Protein AF-A0A1H8I362-F1 (afdb_monomer)

Sequence (195 aa):
MSNQSHFISKAKTFRLHFKLS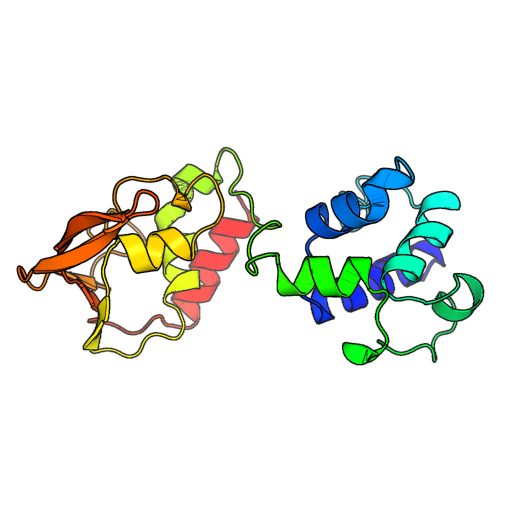ESDIDYLLVEKEIKYRGLELGSRTLTLELAEAYPLIYGIEYCDFKKEETGIPDFDDLPQVTKDYILNHPKDSGNKAGTKGTKNMSSYVIRAIKNYSVGHEFLNVDILNLLPPPLNQATSITWKNGLLKGLVKSTNRFKEYKDDREETKRGMIYTLVKPVTPELLEKALKNIEKG

pLDDT: mean 83.91, std 11.75, range [40.28, 95.88]

Foldseek 3Di:
DDLLVVLLVLLVVQCVVLLHAQVLLQVLCVVVVDGPPPSNVVNDGDDPSCLQRRCVQQPDGSVLSSDPPNDHDDLVSGDPVNNCSSVVDDSAPRQAQPPCNVVLLVLQLLVQCQPPDFFDKDFQLVSLVSGHPPSVVDPGDDQCDDLNNPQKDFPQDWDWDQDPVRDIDITTMMGGHDHSDPVSNVVSVVSSVVD

Solvent-accessible surface area (backbone atoms only — not comparable to full-atom values): 11403 Å² total; per-residue (Å²): 133,54,75,64,57,52,50,49,54,51,52,51,52,53,36,52,73,75,62,45,34,50,58,46,49,24,58,77,29,46,95,72,77,46,74,55,58,44,45,87,77,65,79,36,81,89,47,70,68,54,56,46,53,57,37,46,58,55,61,36,55,40,80,51,61,70,38,87,83,54,72,83,74,57,78,89,62,36,33,66,72,47,44,53,45,62,72,72,42,68,96,45,81,51,52,60,42,44,95,44,29,69,80,38,50,55,28,54,49,48,65,62,49,48,84,53,55,66,69,43,72,47,38,63,64,66,54,26,72,64,38,31,50,66,55,37,74,51,95,73,76,74,48,82,46,79,85,32,45,73,31,53,43,76,68,88,44,72,45,78,44,69,48,102,82,70,46,84,43,79,38,58,34,31,28,29,72,42,69,66,46,72,69,57,47,51,55,22,51,54,53,60,76,74,68

Mean predicted aligned error: 14.01 Å

Secondary structure (DSSP, 8-state):
--HHHHHHHHHHHHHHHTT--HHHHHHHTGGGT---TTTTTTSS---HHHHHHHHHTTT--HHHHTSTT-PPPPGGGS-HHHHHHHHHS-TTTT----TTGGGGHHHHHHHHTTTPPTT-EEEHHHHHTTSPTTGGG-S---TTSGGGTTTEEEEEEEEEEE-TT--EEEEEEEEE-S---HHHHHHHHHHHHT-

Radius of gyration: 20.14 Å; Cα contacts (8 Å, |Δi|>4): 258; chains: 1; bounding box: 39×40×56 Å

Structure (mmCIF, N/CA/C/O backbone):
data_AF-A0A1H8I362-F1
#
_entry.id   AF-A0A1H8I362-F1
#
loop_
_atom_site.group_PDB
_atom_site.id
_atom_site.type_symbol
_atom_site.label_atom_id
_atom_site.label_alt_id
_atom_site.label_comp_id
_atom_site.label_asym_id
_atom_site.label_entity_id
_atom_site.label_seq_id
_atom_site.pdbx_PDB_ins_code
_atom_site.Cartn_x
_atom_site.Cartn_y
_atom_site.Cartn_z
_atom_site.occupancy
_atom_site.B_iso_or_equiv
_atom_site.auth_seq_id
_atom_site.auth_comp_id
_atom_site.auth_asym_id
_atom_site.auth_atom_id
_atom_site.pdbx_PDB_model_num
ATOM 1 N N . MET A 1 1 ? 13.672 19.207 -20.501 1.00 58.44 1 MET A N 1
ATOM 2 C CA . MET A 1 1 ? 13.819 18.001 -19.649 1.00 58.44 1 MET A CA 1
ATOM 3 C C . MET A 1 1 ? 14.633 16.973 -20.420 1.00 58.44 1 MET A C 1
ATOM 5 O O . MET A 1 1 ? 14.557 16.996 -21.640 1.00 58.44 1 MET A O 1
ATOM 9 N N . SER A 1 2 ? 15.422 16.117 -19.765 1.00 79.62 2 SER A N 1
ATOM 10 C CA . SER A 1 2 ? 16.129 15.041 -20.477 1.00 79.62 2 SER A CA 1
ATOM 11 C C . SER A 1 2 ? 15.166 13.898 -20.825 1.00 79.62 2 SER A C 1
ATOM 13 O O . SER A 1 2 ? 14.180 13.681 -20.114 1.00 79.62 2 SER A O 1
ATOM 15 N N . ASN A 1 3 ? 15.467 13.137 -21.883 1.00 80.06 3 ASN A N 1
ATOM 16 C CA . ASN A 1 3 ? 14.691 11.947 -22.273 1.00 80.06 3 ASN A CA 1
ATOM 17 C C . ASN A 1 3 ? 14.562 10.940 -21.118 1.00 80.06 3 ASN A C 1
ATOM 19 O O . ASN A 1 3 ? 13.525 10.303 -20.948 1.00 80.06 3 ASN A O 1
ATOM 23 N N . GLN A 1 4 ? 15.599 10.846 -20.283 1.00 85.06 4 GLN A N 1
ATOM 24 C CA . GLN A 1 4 ? 15.592 10.023 -19.079 1.00 85.06 4 GLN A CA 1
ATOM 25 C C . GLN A 1 4 ? 14.585 10.536 -18.042 1.00 85.06 4 GLN A C 1
ATOM 27 O O . GLN A 1 4 ? 13.784 9.756 -17.539 1.00 85.06 4 GLN A O 1
ATOM 32 N N . SER A 1 5 ? 14.576 11.838 -17.739 1.00 85.50 5 SER A N 1
ATOM 33 C CA . SER A 1 5 ? 13.616 12.409 -16.784 1.00 85.50 5 SER A CA 1
ATOM 34 C C . SER A 1 5 ? 12.168 12.232 -17.247 1.00 85.50 5 SER A C 1
ATOM 36 O O . SER A 1 5 ? 11.301 11.940 -16.425 1.00 85.50 5 SER A O 1
ATOM 38 N N . HIS A 1 6 ? 11.913 12.357 -18.554 1.00 88.06 6 HIS A N 1
ATOM 39 C CA . HIS A 1 6 ? 10.586 12.130 -19.126 1.00 88.06 6 HIS A CA 1
ATOM 40 C C . HIS A 1 6 ? 10.138 10.670 -18.953 1.00 88.06 6 HIS A C 1
ATOM 42 O O . HIS A 1 6 ? 9.053 10.418 -18.430 1.00 88.06 6 HIS A O 1
ATOM 48 N N . PHE A 1 7 ? 11.006 9.708 -19.294 1.00 92.00 7 PHE A N 1
ATOM 49 C CA . PHE A 1 7 ? 10.728 8.284 -19.099 1.00 92.00 7 PHE A CA 1
ATOM 50 C C . PHE A 1 7 ? 10.415 7.953 -17.636 1.00 92.00 7 PHE A C 1
ATOM 52 O O . PHE A 1 7 ? 9.412 7.305 -17.354 1.00 92.00 7 PHE A O 1
ATOM 59 N N . ILE A 1 8 ? 11.246 8.422 -16.699 1.00 91.94 8 ILE A N 1
ATOM 60 C CA . ILE A 1 8 ? 11.087 8.133 -15.265 1.00 91.94 8 ILE A CA 1
ATOM 61 C C . ILE A 1 8 ? 9.757 8.687 -14.753 1.00 91.94 8 ILE A C 1
ATOM 63 O O . ILE A 1 8 ? 9.025 7.984 -14.058 1.00 91.94 8 ILE A O 1
ATOM 67 N N . SER A 1 9 ? 9.418 9.922 -15.132 1.00 90.12 9 SER A N 1
ATOM 68 C CA . SER A 1 9 ? 8.146 10.540 -14.755 1.00 90.12 9 SER A CA 1
ATOM 69 C C . SER A 1 9 ? 6.951 9.751 -15.291 1.00 90.12 9 SER A C 1
ATOM 71 O O . SER A 1 9 ? 5.999 9.501 -14.555 1.00 90.12 9 SER A O 1
ATOM 73 N N . LYS A 1 10 ? 7.001 9.324 -16.558 1.00 92.69 10 LYS A N 1
ATOM 74 C CA . LYS A 1 10 ? 5.929 8.542 -17.179 1.00 92.69 10 LYS A CA 1
ATOM 75 C C . LYS A 1 10 ? 5.794 7.154 -16.551 1.00 92.69 10 LYS A C 1
ATOM 77 O O . LYS A 1 10 ? 4.698 6.770 -16.158 1.00 92.69 10 LYS A O 1
ATOM 82 N N . ALA A 1 11 ? 6.903 6.441 -16.366 1.00 93.31 11 ALA A N 1
ATOM 83 C CA . ALA A 1 11 ? 6.933 5.147 -15.686 1.00 93.31 11 ALA A CA 1
ATOM 84 C C . ALA A 1 11 ? 6.338 5.239 -14.272 1.00 93.31 11 ALA A C 1
ATOM 86 O O . ALA A 1 11 ? 5.482 4.445 -13.886 1.00 93.31 11 ALA A O 1
ATOM 87 N N . LYS A 1 12 ? 6.704 6.274 -13.513 1.00 91.94 12 LYS A N 1
ATOM 88 C CA . LYS A 1 12 ? 6.120 6.516 -12.194 1.00 91.94 12 LYS A CA 1
ATOM 89 C C . LYS A 1 12 ? 4.596 6.651 -12.252 1.00 91.94 12 LYS A C 1
ATOM 91 O O . LYS A 1 12 ? 3.897 6.022 -11.459 1.00 91.94 12 LYS A O 1
ATOM 96 N N . THR A 1 13 ? 4.080 7.434 -13.198 1.00 88.12 13 THR A N 1
ATOM 97 C CA . THR A 1 13 ? 2.635 7.614 -13.395 1.00 88.12 13 THR A CA 1
ATOM 98 C C . THR A 1 13 ? 1.931 6.289 -13.691 1.00 88.12 13 THR A C 1
ATOM 100 O O . THR A 1 13 ? 0.925 5.986 -13.051 1.00 88.12 13 THR A O 1
ATOM 103 N N . PHE A 1 14 ? 2.481 5.474 -14.595 1.00 94.00 14 PHE A N 1
ATOM 104 C CA . PHE A 1 14 ? 1.906 4.177 -14.965 1.00 94.00 14 PHE A CA 1
ATOM 105 C C . PHE A 1 14 ? 1.842 3.225 -13.770 1.00 94.00 14 PHE A C 1
ATOM 107 O O . PHE A 1 14 ? 0.766 2.732 -13.432 1.00 94.00 14 PHE A O 1
ATOM 114 N N . ARG A 1 15 ? 2.960 3.018 -13.058 1.00 92.06 15 ARG A N 1
ATOM 115 C CA . ARG A 1 15 ? 2.951 2.081 -11.922 1.00 92.06 15 ARG A CA 1
ATOM 116 C C . ARG A 1 15 ? 2.010 2.534 -10.809 1.00 92.06 15 ARG A C 1
ATOM 118 O O . ARG A 1 15 ? 1.335 1.709 -10.203 1.00 92.06 15 ARG A O 1
ATOM 125 N N . LEU A 1 16 ? 1.929 3.842 -10.547 1.00 84.56 16 LEU A N 1
ATOM 126 C CA . LEU A 1 16 ? 1.069 4.376 -9.493 1.00 84.56 16 LEU A CA 1
ATOM 127 C C . LEU A 1 16 ? -0.413 4.263 -9.850 1.00 84.56 16 LEU A C 1
ATOM 129 O O . LEU A 1 16 ? -1.216 4.022 -8.947 1.00 84.56 16 LEU A O 1
ATOM 133 N N . HIS A 1 17 ? -0.772 4.371 -11.133 1.00 86.56 17 HIS A N 1
ATOM 134 C CA . HIS A 1 17 ? -2.138 4.135 -11.601 1.00 86.56 17 HIS A CA 1
ATOM 135 C C . HIS A 1 17 ? -2.620 2.725 -11.228 1.00 86.56 17 HIS A C 1
ATOM 137 O O . HIS A 1 17 ? -3.676 2.570 -10.614 1.00 86.56 17 HIS A O 1
ATOM 143 N N . PHE A 1 18 ? -1.784 1.713 -11.471 1.00 84.12 18 PHE A N 1
ATOM 144 C CA . PHE A 1 18 ? -2.056 0.320 -11.097 1.00 84.12 18 PHE A CA 1
ATOM 145 C C . PHE A 1 18 ? -1.682 -0.027 -9.650 1.0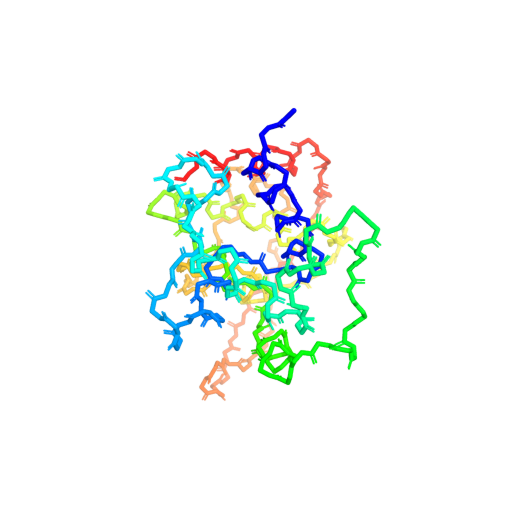0 84.12 18 PHE A C 1
ATOM 147 O O . PHE A 1 18 ? -1.763 -1.184 -9.248 1.00 84.12 18 PHE A O 1
ATOM 154 N N . LYS A 1 19 ? -1.313 0.973 -8.835 1.00 82.56 19 LYS A N 1
ATOM 155 C CA . LYS A 1 19 ? -0.940 0.823 -7.416 1.00 82.56 19 LYS A CA 1
ATOM 156 C C . LYS A 1 19 ? 0.257 -0.107 -7.180 1.00 82.56 19 LYS A C 1
ATOM 158 O O . LYS A 1 19 ? 0.395 -0.664 -6.095 1.00 82.56 19 LYS A O 1
ATOM 163 N N . LEU A 1 20 ? 1.146 -0.207 -8.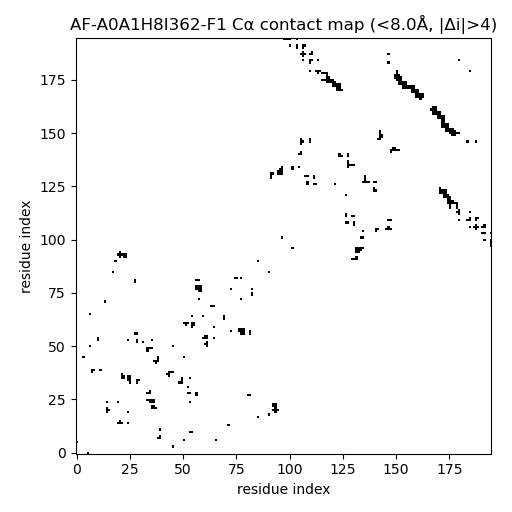161 1.00 83.75 20 LEU A N 1
ATOM 164 C CA . LEU A 1 20 ? 2.388 -0.965 -8.100 1.00 83.75 20 LEU A CA 1
ATOM 165 C C . LEU A 1 20 ? 3.515 -0.107 -7.507 1.00 83.75 20 LEU A C 1
ATOM 167 O O . LEU A 1 20 ? 3.736 1.057 -7.871 1.00 83.75 20 LEU A O 1
ATOM 171 N N . SER A 1 21 ? 4.262 -0.688 -6.581 1.00 83.56 21 SER A N 1
ATOM 172 C CA . SER A 1 21 ? 5.511 -0.140 -6.061 1.00 83.56 21 SER A CA 1
ATOM 173 C C . SER A 1 21 ? 6.697 -0.466 -6.957 1.00 83.56 21 SER A C 1
ATOM 175 O O . SER A 1 21 ? 6.621 -1.326 -7.826 1.00 83.56 21 SER A O 1
ATOM 177 N N . GLU A 1 22 ? 7.848 0.146 -6.682 1.00 81.81 22 GLU A N 1
ATOM 178 C CA . GLU A 1 22 ? 9.093 -0.236 -7.353 1.00 81.81 22 GLU A CA 1
ATOM 179 C C . GLU A 1 22 ? 9.458 -1.719 -7.148 1.00 81.81 22 GLU A C 1
ATOM 181 O O . GLU A 1 22 ? 10.030 -2.332 -8.041 1.00 81.81 22 GLU A O 1
ATOM 186 N N . SER A 1 23 ? 9.111 -2.309 -5.995 1.00 81.25 23 SER A N 1
ATOM 187 C CA . SER A 1 23 ? 9.363 -3.735 -5.728 1.00 81.25 23 SER A CA 1
ATOM 188 C C . SER A 1 23 ? 8.490 -4.647 -6.580 1.00 81.25 23 SER A C 1
ATOM 190 O O . SER A 1 23 ? 8.927 -5.724 -6.969 1.00 81.25 23 SER A O 1
ATOM 192 N N . ASP A 1 24 ? 7.266 -4.209 -6.850 1.00 85.81 24 ASP A N 1
ATOM 193 C CA . ASP A 1 24 ? 6.306 -4.959 -7.652 1.00 85.81 24 ASP A CA 1
ATOM 194 C C . ASP A 1 24 ? 6.728 -4.931 -9.122 1.00 85.81 24 ASP A C 1
ATOM 196 O O . ASP A 1 24 ? 6.689 -5.947 -9.809 1.00 85.81 24 ASP A O 1
ATOM 200 N N . ILE A 1 25 ? 7.253 -3.788 -9.574 1.00 92.25 25 ILE A N 1
ATOM 201 C CA . ILE A 1 25 ? 7.900 -3.676 -10.882 1.00 92.25 25 ILE A CA 1
ATOM 202 C C . ILE A 1 25 ? 9.145 -4.571 -10.962 1.00 92.25 25 ILE A C 1
ATOM 204 O O . ILE A 1 25 ? 9.303 -5.276 -11.951 1.00 92.25 25 ILE A O 1
ATOM 208 N N . ASP A 1 26 ? 10.009 -4.600 -9.936 1.00 86.69 26 ASP A N 1
ATOM 209 C CA . ASP A 1 26 ? 11.160 -5.523 -9.913 1.00 86.69 26 ASP A CA 1
ATOM 210 C C . ASP A 1 26 ? 10.713 -6.990 -10.054 1.00 86.69 26 ASP A C 1
ATOM 212 O O . ASP A 1 26 ? 11.376 -7.772 -10.730 1.00 86.69 26 ASP A O 1
ATOM 216 N N . TYR A 1 27 ? 9.599 -7.371 -9.418 1.00 85.69 27 TYR A N 1
ATOM 217 C CA . TYR A 1 27 ? 9.051 -8.722 -9.524 1.00 85.69 27 TYR A CA 1
ATOM 218 C C . TYR A 1 27 ? 8.562 -9.024 -10.943 1.00 85.69 27 TYR A C 1
ATOM 220 O O . TYR A 1 27 ? 8.906 -10.059 -11.502 1.00 85.69 27 TYR A O 1
ATOM 228 N N . LEU A 1 28 ? 7.814 -8.103 -11.553 1.00 86.12 28 LEU A N 1
ATOM 229 C CA . LEU A 1 28 ? 7.320 -8.247 -12.928 1.00 86.12 28 LEU A CA 1
ATOM 230 C C . LEU A 1 28 ? 8.452 -8.264 -13.971 1.00 86.12 28 LEU A C 1
ATOM 232 O O . LEU A 1 28 ? 8.256 -8.728 -15.089 1.00 86.12 28 LEU A O 1
ATOM 236 N N . LEU A 1 29 ? 9.646 -7.795 -13.601 1.00 89.19 29 LEU A N 1
ATOM 237 C CA . LEU A 1 29 ? 10.854 -7.818 -14.427 1.00 89.19 29 LEU A CA 1
ATOM 238 C C . LEU A 1 29 ? 11.811 -8.972 -14.093 1.00 89.19 29 LEU A C 1
ATOM 240 O O . LEU A 1 29 ? 12.878 -9.058 -14.704 1.00 89.19 29 LEU A O 1
ATOM 244 N N . VAL A 1 30 ? 11.463 -9.857 -13.150 1.00 81.38 30 VAL A N 1
ATOM 245 C CA . VAL A 1 30 ? 12.395 -10.856 -12.599 1.00 81.38 30 VAL A CA 1
ATOM 246 C C . VAL A 1 30 ? 12.964 -11.793 -13.664 1.00 81.38 30 VAL A C 1
ATOM 248 O O . VAL A 1 30 ? 14.161 -12.064 -13.651 1.00 81.38 30 VAL A O 1
ATOM 251 N N . GLU A 1 31 ? 12.147 -12.216 -14.632 1.00 74.94 31 GLU A N 1
ATOM 252 C CA . GLU A 1 31 ? 12.570 -13.100 -15.729 1.00 74.94 31 GLU A CA 1
ATOM 253 C C . GLU A 1 31 ? 13.587 -12.447 -16.670 1.00 74.94 31 GLU A C 1
ATOM 255 O O . GLU A 1 31 ? 14.283 -13.139 -17.408 1.00 74.94 31 GLU A O 1
ATOM 260 N N . LYS A 1 32 ? 13.681 -11.113 -16.657 1.00 81.00 32 LYS A N 1
ATOM 261 C CA . LYS A 1 32 ? 14.661 -10.365 -17.446 1.00 81.00 32 LYS A CA 1
ATOM 262 C C . LYS A 1 32 ? 15.901 -9.977 -16.647 1.00 81.00 32 LYS A C 1
ATOM 264 O O . LYS A 1 32 ? 16.757 -9.295 -17.189 1.00 81.00 32 LYS A O 1
ATOM 269 N N . GLU A 1 33 ? 15.991 -10.374 -15.376 1.00 83.00 33 GLU A N 1
ATOM 270 C CA . GLU A 1 33 ? 17.114 -10.074 -14.472 1.00 83.00 33 GLU A CA 1
ATOM 271 C C . GLU A 1 33 ? 17.408 -8.565 -14.301 1.00 83.00 33 GLU A C 1
ATOM 273 O O . GLU A 1 33 ? 18.499 -8.150 -13.905 1.00 83.00 33 GLU A O 1
ATOM 278 N N . ILE A 1 34 ? 16.403 -7.715 -14.539 1.00 88.25 34 ILE A N 1
ATOM 279 C CA . ILE A 1 34 ? 16.497 -6.252 -14.466 1.00 88.25 34 ILE A CA 1
ATOM 280 C C . ILE A 1 34 ? 15.807 -5.748 -13.187 1.00 88.25 34 ILE A C 1
ATOM 282 O O . ILE A 1 34 ? 14.836 -6.330 -12.713 1.00 88.25 34 ILE A O 1
ATOM 286 N N . LYS A 1 35 ? 16.286 -4.628 -12.619 1.00 87.25 35 LYS A N 1
ATOM 287 C CA . LYS A 1 35 ? 15.620 -3.946 -11.490 1.00 87.25 35 LYS A CA 1
ATOM 288 C C . LYS A 1 35 ? 15.270 -2.501 -11.824 1.00 87.25 35 LYS A C 1
ATOM 290 O O . LYS A 1 35 ? 16.124 -1.751 -12.307 1.00 87.25 35 LYS A O 1
ATOM 295 N N . TYR A 1 36 ? 14.047 -2.119 -11.489 1.00 90.44 36 TYR A N 1
ATOM 296 C CA . TYR A 1 36 ? 13.511 -0.767 -11.587 1.00 90.44 36 TYR A CA 1
ATOM 297 C C . TYR A 1 36 ? 13.795 0.059 -10.328 1.00 90.44 36 TYR A C 1
ATOM 299 O O . TYR A 1 36 ? 14.031 1.262 -10.414 1.00 90.44 36 TYR A O 1
ATOM 307 N N . ARG A 1 37 ? 13.808 -0.570 -9.149 1.00 85.12 37 ARG A N 1
ATOM 308 C CA . ARG A 1 37 ? 13.974 0.128 -7.867 1.00 85.12 37 ARG A CA 1
ATOM 309 C C . ARG A 1 37 ? 15.197 1.038 -7.815 1.00 85.12 37 ARG A C 1
ATOM 311 O O . ARG A 1 37 ? 16.303 0.650 -8.198 1.00 85.12 37 ARG A O 1
ATOM 318 N N . GLY A 1 38 ? 14.988 2.239 -7.274 1.00 80.31 38 GLY A N 1
ATOM 319 C CA . GLY A 1 38 ? 16.005 3.289 -7.183 1.00 80.31 38 GLY A CA 1
ATOM 320 C C . GLY A 1 38 ? 16.092 4.189 -8.417 1.00 80.31 38 GLY A C 1
ATOM 321 O O . GLY A 1 38 ? 16.780 5.210 -8.371 1.00 80.31 38 GLY A O 1
ATOM 322 N N . LEU A 1 39 ? 15.371 3.871 -9.498 1.00 88.38 39 LEU A N 1
ATOM 323 C CA . LEU A 1 39 ? 15.325 4.717 -10.688 1.00 88.38 39 LEU A CA 1
ATOM 324 C C . LEU A 1 39 ? 14.644 6.064 -10.396 1.00 88.38 39 LEU A C 1
ATOM 326 O O . LEU A 1 39 ? 15.133 7.106 -10.827 1.00 88.38 39 LEU A O 1
ATOM 330 N N . GLU A 1 40 ? 13.561 6.078 -9.614 1.00 86.44 40 GLU A N 1
ATOM 331 C CA . GLU A 1 40 ? 12.847 7.323 -9.292 1.00 86.44 40 GLU A CA 1
ATOM 332 C C . GLU A 1 40 ? 13.591 8.232 -8.318 1.00 86.44 40 GLU A C 1
ATOM 334 O O . GLU A 1 40 ? 13.411 9.448 -8.345 1.00 86.44 40 GLU A O 1
ATOM 339 N N . LEU A 1 41 ? 14.414 7.644 -7.450 1.00 81.69 41 LEU A N 1
ATOM 340 C CA . LEU A 1 41 ? 15.245 8.368 -6.489 1.00 81.69 41 LEU A CA 1
ATOM 341 C C . LEU A 1 41 ? 16.558 8.863 -7.112 1.00 81.69 41 LEU A C 1
ATOM 343 O O . LEU A 1 41 ? 17.346 9.516 -6.432 1.00 81.69 41 LEU A O 1
ATOM 347 N N . GLY A 1 42 ? 16.821 8.525 -8.379 1.00 79.75 42 GLY A N 1
ATOM 348 C CA . GLY A 1 42 ? 18.079 8.833 -9.056 1.00 79.75 42 GLY A CA 1
ATOM 349 C C . GLY A 1 42 ? 19.284 8.063 -8.507 1.00 79.75 42 GLY A C 1
ATOM 350 O O . GLY A 1 42 ? 20.415 8.376 -8.864 1.00 79.75 42 GLY A O 1
ATOM 351 N N . SER A 1 43 ? 19.068 7.053 -7.657 1.00 79.81 43 SER A N 1
ATOM 352 C CA . SER A 1 43 ? 20.133 6.179 -7.147 1.00 79.81 43 SER A CA 1
ATOM 353 C C . SER A 1 43 ? 20.540 5.095 -8.149 1.00 79.81 43 SER A C 1
ATOM 355 O O . SER A 1 43 ? 21.517 4.379 -7.930 1.00 79.81 43 SER A O 1
ATOM 357 N N . ARG A 1 44 ? 19.808 4.987 -9.264 1.00 83.56 44 ARG A N 1
ATOM 358 C CA . ARG A 1 44 ? 20.091 4.110 -10.399 1.00 83.56 44 ARG A CA 1
ATOM 359 C C . ARG A 1 44 ? 19.904 4.866 -11.715 1.00 83.56 44 ARG A C 1
ATOM 361 O O . ARG A 1 44 ? 18.995 5.681 -11.853 1.00 83.56 44 ARG A O 1
ATOM 368 N N . THR A 1 45 ? 20.746 4.552 -12.693 1.00 87.94 45 THR A N 1
ATOM 369 C CA . THR A 1 45 ? 20.655 5.089 -14.056 1.00 87.94 45 THR A CA 1
ATOM 370 C C . THR A 1 45 ? 19.680 4.267 -14.897 1.00 87.94 45 THR A C 1
ATOM 372 O O . THR A 1 45 ? 19.626 3.044 -14.769 1.00 87.94 45 THR A O 1
ATOM 375 N N . LEU A 1 46 ? 18.928 4.930 -15.779 1.00 90.62 46 LEU A N 1
ATOM 376 C CA . LEU A 1 46 ? 18.094 4.256 -16.773 1.00 90.62 46 LEU A CA 1
ATOM 377 C C . LEU A 1 46 ? 18.989 3.559 -17.807 1.00 90.62 46 LEU A C 1
ATOM 379 O O . LEU A 1 46 ? 19.689 4.239 -18.556 1.00 90.62 46 LEU A O 1
ATOM 383 N N . THR A 1 47 ? 18.959 2.228 -17.859 1.00 92.06 47 THR A N 1
ATOM 384 C CA . THR A 1 47 ? 19.582 1.460 -18.948 1.00 92.06 47 THR A CA 1
ATOM 385 C C . THR A 1 47 ? 18.609 1.308 -20.114 1.00 92.06 47 THR A C 1
ATOM 387 O O . THR A 1 47 ? 17.394 1.421 -19.933 1.00 92.06 47 THR A O 1
ATOM 390 N N . LEU A 1 48 ? 19.137 1.051 -21.314 1.00 90.50 48 LEU A N 1
ATOM 391 C CA . LEU A 1 48 ? 18.306 0.780 -22.489 1.00 90.50 48 LEU A CA 1
ATOM 392 C C . LEU A 1 48 ? 17.435 -0.465 -22.270 1.00 90.50 48 LEU A C 1
ATOM 394 O O . LEU A 1 48 ? 16.235 -0.407 -22.500 1.00 90.50 48 LEU A O 1
ATOM 398 N N . GLU A 1 49 ? 18.010 -1.529 -21.710 1.00 92.44 49 GLU A N 1
ATOM 399 C CA . GLU A 1 49 ? 17.297 -2.776 -21.406 1.00 92.44 49 GLU A CA 1
ATOM 400 C C . GLU A 1 49 ? 16.110 -2.541 -20.463 1.00 92.44 49 GLU A C 1
ATOM 402 O O . GLU A 1 49 ? 15.024 -3.065 -20.685 1.00 92.44 49 GLU A O 1
ATOM 407 N N . LEU A 1 50 ? 16.279 -1.710 -19.424 1.00 93.25 50 LEU A N 1
ATOM 408 C CA . LEU A 1 50 ? 15.179 -1.348 -18.529 1.00 93.25 50 LEU A CA 1
ATOM 409 C C . LEU A 1 50 ? 14.133 -0.487 -19.243 1.00 93.25 50 LEU A C 1
ATOM 411 O O . LEU A 1 50 ? 12.937 -0.647 -19.001 1.00 93.25 50 LEU A O 1
ATOM 415 N N . ALA A 1 51 ? 14.578 0.427 -20.105 1.00 93.19 51 ALA A N 1
ATOM 416 C CA . ALA A 1 51 ? 13.687 1.278 -20.879 1.00 93.19 51 ALA A CA 1
ATOM 417 C C . ALA A 1 51 ? 12.818 0.466 -21.853 1.00 93.19 51 ALA A C 1
ATOM 419 O O . ALA A 1 51 ? 11.662 0.824 -22.066 1.00 93.19 51 ALA A O 1
ATOM 420 N N . GLU A 1 52 ? 13.355 -0.632 -22.385 1.00 93.69 52 GLU A N 1
ATOM 421 C CA . GLU A 1 52 ? 12.660 -1.566 -23.271 1.00 93.69 52 GLU A CA 1
ATOM 422 C C . GLU A 1 52 ? 11.787 -2.568 -22.510 1.00 93.69 52 GLU A C 1
ATOM 424 O O . GLU A 1 52 ? 10.665 -2.843 -22.921 1.00 93.69 52 GLU A O 1
ATOM 429 N N . ALA A 1 53 ? 12.259 -3.079 -21.373 1.00 93.94 53 ALA A N 1
ATOM 430 C CA . ALA A 1 53 ? 11.550 -4.099 -20.609 1.00 93.94 53 ALA A CA 1
ATOM 431 C C . ALA A 1 53 ? 10.363 -3.550 -19.806 1.00 93.94 53 ALA A C 1
ATOM 433 O O . ALA A 1 53 ? 9.347 -4.225 -19.664 1.00 93.94 53 ALA A O 1
ATOM 434 N N . TYR A 1 54 ? 10.479 -2.338 -19.257 1.00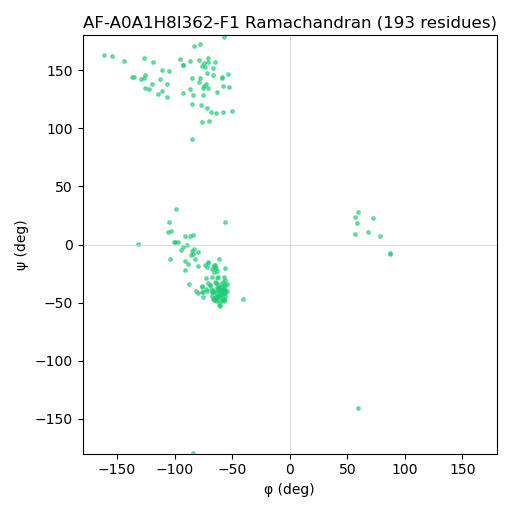 95.75 54 TYR A N 1
ATOM 435 C CA . TYR A 1 54 ? 9.460 -1.779 -18.367 1.00 95.75 54 TYR A CA 1
ATOM 436 C C . TYR A 1 54 ? 8.082 -1.590 -19.036 1.00 95.75 54 TYR A C 1
ATOM 438 O O . TYR A 1 54 ? 7.086 -2.004 -18.442 1.00 95.75 54 TYR A O 1
ATOM 446 N N . PRO A 1 55 ? 7.968 -1.003 -20.244 1.00 95.88 55 PRO A N 1
ATOM 447 C CA . PRO A 1 55 ? 6.669 -0.780 -20.883 1.00 95.88 55 PRO A CA 1
ATOM 448 C C . PRO A 1 55 ? 5.901 -2.068 -21.200 1.00 95.88 55 PRO A C 1
ATOM 450 O O . PRO A 1 55 ? 4.669 -2.075 -21.158 1.00 95.88 55 PRO A O 1
ATOM 453 N N . LEU A 1 56 ? 6.622 -3.172 -21.421 1.00 95.62 56 LEU A N 1
ATOM 454 C CA . LEU A 1 56 ? 6.040 -4.483 -21.704 1.00 95.62 56 LEU A CA 1
ATOM 455 C C . LEU A 1 56 ? 5.200 -5.020 -20.542 1.00 95.62 56 LEU A C 1
ATOM 457 O O . LEU A 1 56 ? 4.285 -5.800 -20.781 1.00 95.62 56 LEU A O 1
ATOM 461 N N . ILE A 1 57 ? 5.429 -4.551 -19.309 1.00 95.50 57 ILE A N 1
ATOM 462 C CA . ILE A 1 57 ? 4.565 -4.840 -18.152 1.00 95.50 57 ILE A CA 1
ATOM 463 C C . ILE A 1 57 ? 3.114 -4.423 -18.431 1.00 95.50 57 ILE A C 1
ATOM 465 O O . ILE A 1 57 ? 2.185 -5.049 -17.929 1.00 95.50 57 ILE A O 1
ATOM 469 N N . TYR A 1 58 ? 2.911 -3.392 -19.248 1.00 95.19 58 TYR A N 1
ATOM 470 C CA . TYR A 1 58 ? 1.597 -2.873 -19.619 1.00 95.19 58 TYR A CA 1
ATOM 471 C C . TYR A 1 58 ? 1.196 -3.246 -21.048 1.00 95.19 58 TYR A C 1
ATOM 473 O O . TYR A 1 58 ? 0.224 -2.704 -21.557 1.00 95.19 58 TYR A O 1
ATOM 481 N N . GLY A 1 59 ? 1.940 -4.148 -21.699 1.00 93.31 59 GLY A N 1
ATOM 482 C CA . GLY A 1 59 ? 1.676 -4.563 -23.078 1.00 93.31 59 GLY A CA 1
ATOM 483 C C . GLY A 1 59 ? 2.018 -3.494 -24.116 1.00 93.31 59 GLY A C 1
ATOM 484 O O . GLY A 1 59 ? 1.466 -3.507 -25.210 1.00 93.31 59 GLY A O 1
ATOM 485 N N . ILE A 1 60 ? 2.903 -2.553 -23.775 1.00 95.38 60 ILE A N 1
ATOM 486 C CA . ILE A 1 60 ? 3.266 -1.425 -24.635 1.00 95.38 60 ILE A CA 1
ATOM 487 C C . ILE A 1 60 ? 4.701 -1.601 -25.114 1.00 95.38 60 ILE A C 1
ATOM 489 O O . ILE A 1 60 ? 5.604 -1.823 -24.312 1.00 95.38 60 ILE A O 1
ATOM 493 N N . GLU A 1 61 ? 4.926 -1.429 -26.412 1.00 93.31 61 GLU A N 1
ATOM 494 C CA . GLU A 1 61 ? 6.268 -1.400 -26.990 1.00 93.31 61 GLU A CA 1
ATOM 495 C C . GLU A 1 61 ? 7.015 -0.114 -26.621 1.00 93.31 61 GLU A C 1
ATOM 497 O O . GLU A 1 61 ? 6.442 0.972 -26.510 1.00 93.31 61 GLU A O 1
ATOM 502 N N . TYR A 1 62 ? 8.337 -0.194 -26.479 1.00 90.94 62 TYR A N 1
ATOM 503 C CA . TYR A 1 62 ? 9.157 0.952 -26.067 1.00 90.94 62 TYR A CA 1
ATOM 504 C C . TYR A 1 62 ? 9.005 2.181 -26.975 1.00 90.94 62 TYR A C 1
ATOM 506 O O . TYR A 1 62 ? 8.961 3.323 -26.501 1.00 90.94 62 TYR A O 1
ATOM 514 N N . CYS A 1 63 ? 8.914 1.949 -28.286 1.00 89.69 63 CYS A N 1
ATOM 515 C CA . CYS A 1 63 ? 8.723 2.997 -29.284 1.00 89.69 63 CYS A CA 1
ATOM 516 C C . CYS A 1 63 ? 7.412 3.758 -29.076 1.00 89.69 63 CYS A C 1
ATOM 518 O O . CYS A 1 63 ? 7.386 4.975 -29.257 1.00 89.69 63 CYS A O 1
ATOM 520 N N . ASP A 1 64 ? 6.356 3.067 -28.652 1.00 91.50 64 ASP A N 1
ATOM 521 C CA . ASP A 1 64 ? 5.069 3.682 -28.352 1.00 91.50 64 ASP A CA 1
ATOM 522 C C . ASP A 1 64 ? 5.088 4.336 -26.977 1.00 91.50 64 ASP A C 1
ATOM 524 O O . ASP A 1 64 ? 4.657 5.477 -26.834 1.00 91.50 64 ASP A O 1
ATOM 528 N N . PHE A 1 65 ? 5.687 3.700 -25.972 1.00 92.69 65 PHE A N 1
ATOM 529 C CA . PHE A 1 65 ? 5.788 4.266 -24.628 1.00 92.69 65 PHE A CA 1
ATOM 530 C C . PHE A 1 65 ? 6.461 5.647 -24.605 1.00 92.69 65 PHE A C 1
ATOM 532 O O . PHE A 1 65 ? 6.064 6.517 -23.826 1.00 92.69 65 PHE A O 1
ATOM 539 N N . LYS A 1 66 ? 7.440 5.875 -25.488 1.00 89.62 66 LYS A N 1
ATOM 540 C CA . LYS A 1 66 ? 8.136 7.160 -25.658 1.00 89.62 66 LYS A CA 1
ATOM 541 C C . LYS A 1 66 ? 7.268 8.300 -26.190 1.00 89.62 66 LYS A C 1
ATOM 543 O O . LYS A 1 66 ? 7.636 9.453 -25.979 1.00 89.62 66 LYS A O 1
ATOM 548 N N . LYS A 1 67 ? 6.175 8.011 -26.898 1.00 89.00 67 LYS A N 1
ATOM 549 C CA . LYS A 1 67 ? 5.300 9.046 -27.463 1.00 89.00 67 LYS A CA 1
ATOM 550 C C . LYS A 1 67 ? 4.509 9.712 -26.342 1.00 89.00 67 LYS A C 1
ATOM 552 O O . LYS A 1 67 ? 4.022 9.032 -25.437 1.00 89.00 67 LYS A O 1
ATOM 557 N N . GLU A 1 68 ? 4.361 11.032 -26.388 1.00 83.81 68 GLU A N 1
ATOM 558 C CA . GLU A 1 68 ? 3.626 11.768 -25.348 1.00 83.81 68 GLU A CA 1
ATOM 559 C C . GLU A 1 68 ? 2.145 11.366 -25.294 1.00 83.81 68 GLU A C 1
ATOM 561 O O . GLU A 1 68 ? 1.578 11.264 -24.211 1.00 83.81 68 GLU A O 1
ATOM 566 N N . GLU A 1 69 ? 1.557 11.047 -26.447 1.00 88.38 69 GLU A N 1
ATOM 567 C CA . GLU A 1 69 ? 0.157 10.633 -26.607 1.00 88.38 69 GLU A CA 1
ATOM 568 C C . GLU A 1 69 ? -0.173 9.234 -26.068 1.00 88.38 69 GLU A C 1
ATOM 570 O O . GLU A 1 69 ? -1.346 8.916 -25.880 1.00 88.38 69 GLU A O 1
ATOM 575 N N . THR A 1 70 ? 0.830 8.395 -25.792 1.00 89.62 70 THR A N 1
ATOM 576 C CA . THR A 1 70 ? 0.586 7.036 -25.294 1.00 89.62 70 THR A CA 1
ATOM 577 C C . THR A 1 70 ? 0.055 7.089 -23.869 1.00 89.62 70 THR A C 1
ATOM 579 O O . THR A 1 70 ? 0.806 7.376 -22.927 1.00 89.62 70 THR A O 1
ATOM 582 N N . GLY A 1 71 ? -1.243 6.811 -23.748 1.00 89.94 71 GLY A N 1
ATOM 583 C CA . GLY A 1 71 ? -1.995 6.770 -22.503 1.00 89.94 71 GLY A CA 1
ATOM 584 C C . GLY A 1 71 ? -1.773 5.495 -21.695 1.00 89.94 71 GLY A C 1
ATOM 585 O O . GLY A 1 71 ? -1.112 4.551 -22.126 1.00 89.94 71 GLY A O 1
ATOM 586 N N . ILE A 1 72 ? -2.326 5.501 -20.486 1.00 91.25 72 ILE A N 1
ATOM 587 C CA . ILE A 1 72 ? -2.351 4.332 -19.610 1.00 91.25 72 ILE A CA 1
ATOM 588 C C . ILE A 1 72 ? -3.419 3.372 -20.158 1.00 91.25 72 ILE A C 1
ATOM 590 O O . ILE A 1 72 ? -4.532 3.838 -20.399 1.00 91.25 72 ILE A O 1
ATOM 594 N N . PRO A 1 73 ? -3.099 2.086 -20.383 1.00 91.25 73 PRO A N 1
ATOM 595 C CA . PRO A 1 73 ? -4.056 1.123 -20.917 1.00 91.25 73 PRO A CA 1
ATOM 596 C C . PRO A 1 73 ? -5.122 0.781 -19.876 1.00 91.25 73 PRO A C 1
ATOM 598 O O . PRO A 1 73 ? -4.904 0.960 -18.674 1.00 91.25 73 PRO A O 1
ATOM 601 N N . ASP A 1 74 ? -6.256 0.252 -20.325 1.00 87.69 74 ASP A N 1
ATOM 602 C CA . ASP A 1 74 ? -7.258 -0.282 -19.412 1.00 87.69 74 ASP A CA 1
ATOM 603 C C . ASP A 1 74 ? -6.763 -1.582 -18.765 1.00 87.69 74 ASP A C 1
ATOM 605 O O . ASP A 1 74 ? -5.886 -2.283 -19.276 1.00 87.69 74 ASP A O 1
ATOM 609 N N . PHE A 1 75 ? -7.328 -1.923 -17.605 1.00 83.19 75 PHE A N 1
ATOM 610 C CA . PHE A 1 75 ? -6.940 -3.133 -16.874 1.00 83.19 75 PHE A CA 1
ATOM 611 C C . PHE A 1 75 ? -7.102 -4.407 -17.724 1.00 83.19 75 PHE A C 1
ATOM 613 O O . PHE A 1 75 ? -6.264 -5.311 -17.668 1.00 83.19 75 PHE A O 1
ATOM 620 N N . ASP A 1 76 ? -8.157 -4.459 -18.538 1.00 88.62 76 ASP A N 1
ATOM 621 C CA . ASP A 1 76 ? -8.464 -5.597 -19.402 1.00 88.62 76 ASP A CA 1
ATOM 622 C C . ASP A 1 76 ? -7.486 -5.745 -20.579 1.00 88.62 76 ASP A C 1
ATOM 624 O O . ASP A 1 76 ? -7.367 -6.842 -21.127 1.00 88.62 76 ASP A O 1
ATOM 628 N N . ASP A 1 77 ? -6.705 -4.711 -20.891 1.00 91.00 77 ASP A N 1
ATOM 629 C CA . ASP A 1 77 ? -5.702 -4.723 -21.963 1.00 91.00 77 ASP A CA 1
ATOM 630 C C . ASP A 1 77 ? -4.293 -5.073 -21.464 1.00 91.00 77 ASP A C 1
ATOM 632 O O . ASP A 1 77 ? -3.360 -5.231 -22.252 1.00 91.00 77 ASP A O 1
ATOM 636 N N . LEU A 1 78 ? -4.112 -5.223 -20.148 1.00 92.75 78 LEU A N 1
ATOM 637 C CA . LEU A 1 78 ? -2.818 -5.590 -19.581 1.00 92.75 78 LEU A CA 1
ATOM 638 C C . LEU A 1 78 ? -2.375 -7.005 -20.009 1.00 92.75 78 LEU A C 1
ATOM 640 O O . LEU A 1 78 ? -3.198 -7.876 -20.287 1.00 92.75 78 LEU A O 1
ATOM 644 N N . PRO A 1 79 ? -1.071 -7.308 -19.985 1.00 94.88 79 PRO A N 1
ATOM 645 C CA . PRO A 1 79 ? -0.584 -8.679 -20.072 1.00 94.88 79 PRO A CA 1
ATOM 646 C C . PRO A 1 79 ? -1.134 -9.550 -18.939 1.00 94.88 79 PRO A C 1
ATOM 648 O O . PRO A 1 79 ? -1.254 -9.095 -17.798 1.00 94.88 79 PRO A O 1
ATOM 651 N N . GLN A 1 80 ? -1.407 -10.826 -19.231 1.00 87.69 80 GLN A N 1
ATOM 652 C CA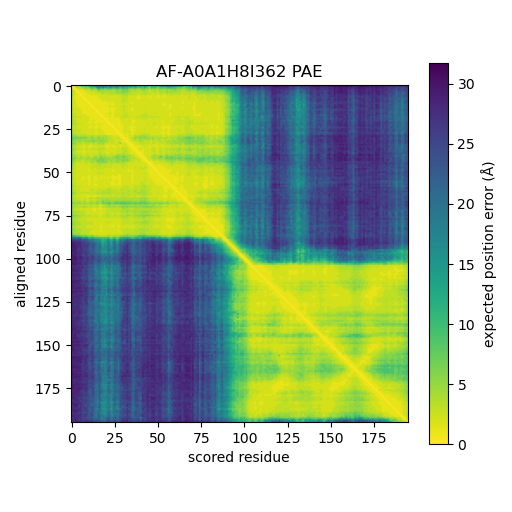 . GLN A 1 80 ? -1.996 -11.752 -18.258 1.00 87.69 80 GLN A CA 1
ATOM 653 C C . GLN A 1 80 ? -1.161 -11.862 -16.975 1.00 87.69 80 GLN A C 1
ATOM 655 O O . GLN A 1 80 ? -1.716 -11.786 -15.888 1.00 87.69 80 GLN A O 1
ATOM 660 N N . VAL A 1 81 ? 0.170 -11.924 -17.094 1.00 87.12 81 VAL A N 1
ATOM 661 C CA . VAL A 1 81 ? 1.092 -11.964 -15.943 1.00 87.12 81 VAL A CA 1
ATOM 662 C C . VAL A 1 81 ? 0.902 -10.750 -15.027 1.00 87.12 81 VAL A C 1
ATOM 664 O O . VAL A 1 81 ? 0.875 -10.886 -13.806 1.00 87.12 81 VAL A O 1
ATOM 667 N N . THR A 1 82 ? 0.717 -9.562 -15.604 1.00 88.75 82 THR A N 1
ATOM 668 C CA . THR A 1 82 ? 0.488 -8.323 -14.852 1.00 88.75 82 THR A CA 1
ATOM 669 C C . THR A 1 82 ? -0.904 -8.296 -14.223 1.00 88.75 82 THR A C 1
ATOM 671 O O . THR A 1 82 ? -1.029 -7.892 -13.068 1.00 88.75 82 THR A O 1
ATOM 674 N N . LYS A 1 83 ? -1.947 -8.762 -14.929 1.00 88.44 83 LYS A N 1
ATOM 675 C CA . LYS A 1 83 ? -3.296 -8.906 -14.350 1.00 88.44 83 LYS A CA 1
ATOM 676 C C . LYS A 1 83 ? -3.289 -9.870 -13.175 1.00 88.44 83 LYS A C 1
ATOM 678 O O . LYS A 1 83 ? -3.760 -9.511 -12.102 1.00 88.44 83 LYS A O 1
ATOM 683 N N . ASP A 1 84 ? -2.720 -11.056 -13.365 1.00 83.50 84 ASP A N 1
ATOM 684 C CA . ASP A 1 84 ? -2.617 -12.087 -12.337 1.00 83.50 84 ASP A CA 1
ATOM 6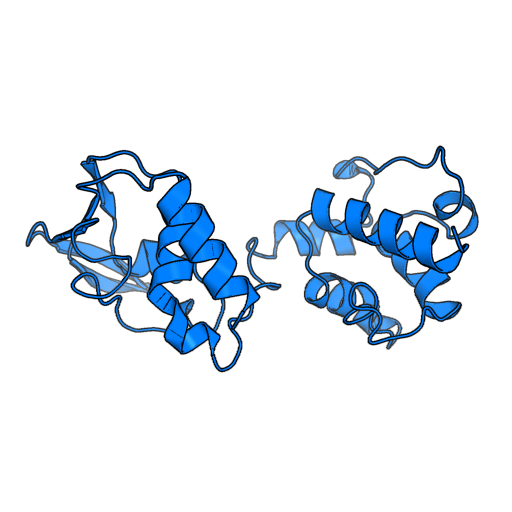85 C C . ASP A 1 84 ? -1.839 -11.562 -11.139 1.00 83.50 84 ASP A C 1
ATOM 687 O O . ASP A 1 84 ? -2.248 -11.771 -10.000 1.00 83.50 84 ASP A O 1
ATOM 691 N N . TYR A 1 85 ? -0.755 -10.823 -11.378 1.00 83.00 85 TYR A N 1
ATOM 692 C CA . TYR A 1 85 ? -0.018 -10.175 -10.309 1.00 83.00 85 TYR A CA 1
ATOM 693 C C . TYR A 1 85 ? -0.899 -9.181 -9.548 1.00 83.00 85 TYR A C 1
ATOM 695 O O . TYR A 1 85 ? -1.016 -9.304 -8.337 1.00 83.00 85 TYR A O 1
ATOM 703 N N . ILE A 1 86 ? -1.565 -8.245 -10.232 1.00 83.31 86 ILE A N 1
ATOM 704 C CA . ILE A 1 86 ? -2.414 -7.220 -9.601 1.00 83.31 86 ILE A CA 1
ATOM 705 C C . ILE A 1 86 ? -3.607 -7.834 -8.848 1.00 83.31 86 ILE A C 1
ATOM 707 O O . ILE A 1 86 ? -3.984 -7.325 -7.793 1.00 83.31 86 ILE A O 1
ATOM 711 N N . LEU A 1 87 ? -4.213 -8.903 -9.374 1.00 80.44 87 LEU A N 1
ATOM 712 C CA . LEU A 1 87 ? -5.370 -9.573 -8.768 1.00 80.44 87 LEU A CA 1
ATOM 713 C C . LEU A 1 87 ? -4.978 -10.435 -7.567 1.00 80.44 87 LEU A C 1
ATOM 715 O O . LEU A 1 87 ? -5.691 -10.445 -6.564 1.00 80.44 87 LEU A O 1
ATOM 719 N N . ASN A 1 88 ? -3.858 -11.154 -7.670 1.00 68.38 88 ASN A N 1
ATOM 720 C CA . ASN A 1 88 ? -3.413 -12.099 -6.647 1.00 68.38 88 ASN A CA 1
ATOM 721 C C . ASN A 1 88 ? -2.500 -11.461 -5.597 1.00 68.38 88 ASN A C 1
ATOM 723 O O . ASN A 1 88 ? -2.284 -12.054 -4.540 1.00 68.38 88 ASN A O 1
ATOM 727 N N . HIS A 1 89 ? -1.969 -10.264 -5.850 1.00 63.06 89 HIS A N 1
ATOM 728 C CA . HIS A 1 89 ? -1.315 -9.482 -4.815 1.00 63.06 89 HIS A CA 1
ATOM 729 C C . HIS A 1 89 ? -2.341 -8.655 -4.032 1.00 63.06 89 HIS A C 1
ATOM 731 O O . HIS A 1 89 ? -2.986 -7.761 -4.588 1.00 63.06 89 HIS A O 1
ATOM 737 N N . PRO A 1 90 ? -2.438 -8.851 -2.703 1.00 49.84 90 PRO A N 1
ATOM 738 C CA . PRO A 1 90 ? -2.977 -7.816 -1.834 1.00 49.84 90 PRO A CA 1
ATOM 739 C C . PRO A 1 90 ? -2.189 -6.527 -2.104 1.00 49.84 90 PRO A C 1
ATOM 741 O O . PRO A 1 90 ? -0.994 -6.596 -2.385 1.00 49.84 90 PRO A O 1
ATOM 744 N N . LYS A 1 91 ? -2.837 -5.362 -2.009 1.00 49.06 91 LYS A N 1
ATOM 745 C CA . LYS A 1 91 ? -2.334 -4.004 -2.334 1.00 49.06 91 LYS A CA 1
ATOM 746 C C . LYS A 1 91 ? -1.042 -3.545 -1.597 1.00 49.06 91 LYS A C 1
ATOM 748 O O . LYS A 1 91 ? -0.772 -2.345 -1.539 1.00 49.06 91 LYS A O 1
ATOM 753 N N . ASP A 1 92 ? -0.240 -4.454 -1.041 1.00 45.16 92 ASP A N 1
ATOM 754 C CA . ASP A 1 92 ? 0.718 -4.223 0.040 1.00 45.16 92 ASP A CA 1
ATOM 755 C C . ASP A 1 92 ? 2.143 -4.793 -0.169 1.00 45.16 92 ASP A C 1
ATOM 757 O O . ASP A 1 92 ? 3.005 -4.563 0.684 1.00 45.16 92 ASP A O 1
ATOM 761 N N . SER A 1 93 ? 2.478 -5.453 -1.288 1.00 40.28 93 SER A N 1
ATOM 762 C CA . SER A 1 93 ? 3.834 -6.020 -1.522 1.00 40.28 93 SER A CA 1
ATOM 763 C C . SER A 1 93 ? 4.962 -4.998 -1.660 1.00 40.28 93 SER A C 1
ATOM 765 O O . SER A 1 93 ? 6.137 -5.316 -1.447 1.00 40.28 93 SER A O 1
ATOM 767 N N . GLY A 1 94 ? 4.615 -3.744 -1.924 1.00 42.00 94 GLY A N 1
ATOM 768 C CA . GLY A 1 94 ? 5.570 -2.659 -2.054 1.00 42.00 94 GLY A CA 1
ATOM 769 C C . GLY A 1 94 ? 5.955 -1.904 -0.797 1.00 42.00 94 GLY A C 1
ATOM 770 O O . GLY A 1 94 ? 6.942 -1.172 -0.800 1.00 42.00 94 GLY A O 1
ATOM 771 N N . ASN A 1 95 ? 5.173 -2.038 0.271 1.00 44.97 95 ASN A N 1
ATOM 772 C CA . ASN A 1 95 ? 5.281 -1.179 1.447 1.00 44.97 95 ASN A CA 1
ATOM 773 C C . ASN A 1 95 ? 6.085 -1.819 2.578 1.00 44.97 95 ASN A C 1
ATOM 775 O O . ASN A 1 95 ? 5.789 -1.533 3.728 1.00 44.97 95 ASN A O 1
ATOM 779 N N . LYS A 1 96 ? 7.081 -2.680 2.311 1.00 47.88 96 LYS A N 1
ATOM 780 C CA . LYS A 1 96 ? 7.877 -3.285 3.398 1.00 47.88 96 LYS A CA 1
ATOM 781 C C . LYS A 1 96 ? 8.362 -2.191 4.349 1.00 47.88 96 LYS A C 1
ATOM 783 O O . LYS A 1 96 ? 9.148 -1.326 3.965 1.00 47.88 96 LYS A O 1
ATOM 788 N N . ALA A 1 97 ? 7.876 -2.231 5.585 1.00 50.31 97 ALA A N 1
ATOM 789 C CA . ALA A 1 97 ? 8.298 -1.308 6.614 1.00 50.31 97 ALA A CA 1
ATOM 790 C C . ALA A 1 97 ? 9.787 -1.592 6.855 1.00 50.31 97 ALA A C 1
ATOM 792 O O . ALA A 1 97 ? 10.143 -2.688 7.290 1.00 50.31 97 ALA A O 1
ATOM 793 N N . GLY A 1 98 ? 10.667 -0.642 6.515 1.00 51.53 98 GLY A N 1
ATOM 794 C CA . GLY A 1 98 ? 12.108 -0.790 6.738 1.00 51.53 98 GLY A CA 1
ATOM 795 C C . GLY A 1 98 ? 12.432 -1.058 8.214 1.00 51.53 98 GLY A C 1
ATOM 796 O O . GLY A 1 98 ? 11.562 -1.027 9.084 1.00 51.53 98 GLY A O 1
ATOM 797 N N . THR A 1 99 ? 13.702 -1.250 8.565 1.00 50.06 99 THR A N 1
ATOM 798 C CA . THR A 1 99 ? 14.135 -1.475 9.963 1.00 50.06 99 THR A CA 1
ATOM 799 C C . THR A 1 99 ? 13.718 -0.354 10.931 1.00 50.06 99 THR A C 1
ATOM 801 O O . THR A 1 99 ? 13.637 -0.588 12.136 1.00 50.06 99 THR A O 1
ATOM 804 N N . LYS A 1 100 ? 13.411 0.854 10.429 1.00 50.94 100 LYS A N 1
ATOM 805 C CA . LYS A 1 100 ? 12.768 1.943 11.190 1.00 50.94 100 LYS A CA 1
ATOM 806 C C . LYS A 1 100 ? 11.235 1.937 11.115 1.00 50.94 100 LYS A C 1
ATOM 808 O O . LYS A 1 100 ? 10.589 2.472 12.011 1.00 50.94 100 LYS A O 1
ATOM 813 N N . GLY A 1 101 ? 10.640 1.315 10.101 1.00 51.59 101 GLY A N 1
ATOM 814 C CA . GLY A 1 101 ? 9.194 1.176 9.934 1.00 51.59 101 GLY A CA 1
ATOM 815 C C . GLY A 1 101 ? 8.525 0.368 11.054 1.00 51.59 101 GLY A C 1
ATOM 816 O O . GLY A 1 101 ? 7.409 0.701 11.448 1.00 51.59 101 GLY A O 1
ATOM 817 N N . THR A 1 102 ? 9.240 -0.579 11.676 1.00 58.22 102 THR A N 1
ATOM 818 C CA . THR A 1 102 ? 8.813 -1.250 12.925 1.00 58.22 102 THR A CA 1
ATOM 819 C C . THR A 1 102 ? 8.604 -0.270 14.085 1.00 58.22 102 THR A C 1
ATOM 821 O O . THR A 1 102 ? 7.668 -0.432 14.867 1.00 58.22 102 THR A O 1
ATOM 824 N N . LYS A 1 103 ? 9.400 0.809 14.166 1.00 64.75 103 LYS A N 1
ATOM 825 C CA . LYS A 1 103 ? 9.220 1.893 15.153 1.00 64.75 103 LYS A CA 1
ATOM 826 C C . LYS A 1 103 ? 8.027 2.803 14.828 1.00 64.75 103 LYS A C 1
ATOM 828 O O . LYS A 1 103 ? 7.531 3.495 15.713 1.00 64.75 103 LYS A O 1
ATOM 833 N N . ASN A 1 104 ? 7.532 2.766 13.589 1.00 77.25 104 ASN A N 1
ATOM 834 C CA . ASN A 1 104 ? 6.460 3.625 13.084 1.00 77.25 104 ASN A CA 1
ATOM 835 C C . ASN A 1 104 ? 5.109 2.909 12.933 1.00 77.25 104 ASN A C 1
ATOM 837 O O . ASN A 1 104 ? 4.223 3.441 12.267 1.00 77.25 104 ASN A O 1
ATOM 841 N N . MET A 1 105 ? 4.910 1.766 13.602 1.00 85.50 105 MET A N 1
ATOM 842 C CA . MET A 1 105 ? 3.646 1.006 13.639 1.00 85.50 105 MET A CA 1
ATOM 843 C C . MET A 1 105 ? 2.405 1.907 13.763 1.00 85.50 105 MET A C 1
ATOM 845 O O . MET A 1 105 ? 1.466 1.796 12.983 1.00 85.50 105 MET A O 1
ATOM 849 N N . SER A 1 106 ? 2.432 2.876 14.685 1.00 88.88 106 SER A N 1
ATOM 850 C CA . SER A 1 106 ? 1.329 3.830 14.886 1.00 88.88 106 SER A CA 1
ATOM 851 C C . SER A 1 106 ? 0.954 4.634 13.635 1.00 88.88 106 SER A C 1
ATOM 853 O O . SER A 1 106 ? -0.221 4.916 13.422 1.00 88.88 106 SER A O 1
ATOM 855 N N . SER A 1 107 ? 1.926 4.976 12.790 1.00 88.62 107 SER A N 1
ATOM 856 C CA . SER A 1 107 ? 1.697 5.737 11.558 1.00 88.62 107 SER A CA 1
ATOM 857 C C . SER A 1 107 ? 1.067 4.864 10.470 1.00 88.62 107 SER A C 1
ATOM 859 O O . SER A 1 107 ? 0.133 5.295 9.795 1.00 88.62 107 SER A O 1
ATOM 861 N N . TYR A 1 108 ? 1.520 3.614 10.344 1.00 87.25 108 TYR A N 1
ATOM 862 C CA . TYR A 1 108 ? 0.920 2.643 9.424 1.00 87.25 108 TYR A CA 1
ATOM 863 C C . TYR A 1 108 ? -0.514 2.293 9.827 1.00 87.25 108 TYR A C 1
ATOM 865 O O . TYR A 1 108 ? -1.397 2.266 8.974 1.00 87.25 108 TYR A O 1
ATOM 873 N N . VAL A 1 109 ? -0.771 2.136 11.129 1.00 89.69 109 VAL A N 1
ATOM 874 C CA . VAL A 1 109 ? -2.127 1.937 11.653 1.00 89.69 109 VAL A CA 1
ATOM 875 C C . VAL A 1 109 ? -3.034 3.108 11.276 1.00 89.69 109 VAL A C 1
ATOM 877 O O . VAL A 1 109 ? -4.106 2.871 10.735 1.00 89.69 109 VAL A O 1
ATOM 880 N N . ILE A 1 110 ? -2.605 4.363 11.471 1.00 89.75 110 ILE A N 1
ATOM 881 C CA . ILE A 1 110 ? -3.404 5.549 11.095 1.00 89.75 110 ILE A CA 1
ATOM 882 C C . ILE A 1 110 ? -3.746 5.561 9.608 1.00 89.75 110 ILE A C 1
ATOM 884 O O . ILE A 1 110 ? -4.880 5.867 9.242 1.00 89.75 110 ILE A O 1
ATOM 888 N N . ARG A 1 111 ? -2.792 5.193 8.749 1.00 85.31 111 ARG A N 1
ATOM 889 C CA . ARG A 1 111 ? -3.040 5.054 7.312 1.00 85.31 111 ARG A CA 1
ATOM 890 C C . ARG A 1 111 ? -4.082 3.968 7.015 1.00 85.31 111 ARG A C 1
ATOM 892 O O . ARG A 1 111 ? -4.909 4.189 6.132 1.00 85.31 111 ARG A O 1
ATOM 899 N N . ALA A 1 112 ? -4.057 2.841 7.729 1.00 83.94 112 ALA A N 1
ATOM 900 C CA . ALA A 1 112 ? -5.005 1.738 7.549 1.00 83.94 112 ALA A CA 1
ATOM 901 C C . ALA A 1 112 ? -6.434 2.115 7.979 1.00 83.94 112 ALA A C 1
ATOM 903 O O . ALA A 1 112 ? -7.388 1.830 7.261 1.00 83.94 112 ALA A O 1
ATOM 904 N N . ILE A 1 113 ? -6.585 2.833 9.097 1.00 88.19 113 ILE A N 1
ATOM 905 C CA . ILE A 1 113 ? -7.901 3.215 9.644 1.00 88.19 113 ILE A CA 1
ATOM 906 C C . ILE A 1 113 ? -8.424 4.568 9.138 1.00 88.19 113 ILE A C 1
ATOM 908 O O . ILE A 1 113 ? -9.439 5.054 9.629 1.00 88.19 113 ILE A O 1
ATOM 912 N N . LYS A 1 114 ? -7.760 5.205 8.163 1.00 86.75 114 LYS A N 1
ATOM 913 C CA . LYS A 1 114 ? -8.073 6.582 7.726 1.00 86.75 114 LYS A CA 1
ATOM 914 C C . LYS A 1 114 ? -9.517 6.792 7.249 1.00 86.75 114 LYS A C 1
ATOM 916 O O . LYS A 1 114 ? -10.030 7.898 7.339 1.00 86.75 114 LYS A O 1
ATOM 921 N N . ASN A 1 115 ? -10.150 5.738 6.733 1.00 81.75 115 ASN A N 1
ATOM 922 C CA . ASN A 1 115 ? -11.509 5.779 6.190 1.00 81.75 115 ASN A CA 1
ATOM 923 C C . ASN A 1 115 ? -12.559 5.242 7.177 1.00 81.75 115 ASN A C 1
ATOM 925 O O . ASN A 1 115 ? -13.728 5.127 6.817 1.00 81.75 115 ASN A O 1
ATOM 929 N N . TYR A 1 116 ? -12.163 4.858 8.393 1.00 86.19 116 TYR A N 1
ATOM 930 C CA . TYR A 1 116 ? -13.103 4.348 9.385 1.00 86.19 116 TYR A CA 1
ATOM 931 C C . TYR A 1 116 ? -13.915 5.499 9.974 1.00 86.19 116 TYR A C 1
ATOM 933 O O . TYR A 1 116 ? -13.376 6.538 10.359 1.00 86.19 116 TYR A O 1
ATOM 941 N N . SER A 1 117 ? -15.226 5.300 10.076 1.00 86.25 117 SER A N 1
ATOM 942 C CA . SER A 1 117 ? -16.110 6.227 10.773 1.00 86.25 117 SER A CA 1
ATOM 943 C C . SER A 1 117 ? -15.928 6.114 12.287 1.00 86.25 117 SER A C 1
ATOM 945 O O . SER A 1 117 ? -15.587 5.056 12.822 1.00 86.25 117 SER A O 1
ATOM 947 N N . VAL A 1 118 ? -16.209 7.195 13.014 1.00 92.00 118 VAL A N 1
ATOM 948 C CA . VAL A 1 118 ? -16.340 7.121 14.476 1.00 92.00 118 VAL A CA 1
ATOM 949 C C . VAL A 1 118 ? -17.432 6.104 14.822 1.00 92.00 118 VAL A C 1
ATOM 951 O O . VAL A 1 118 ? -18.470 6.053 14.166 1.00 92.00 118 VAL A O 1
ATOM 954 N N . GLY A 1 119 ? -17.176 5.262 15.821 1.00 90.38 119 GLY A N 1
ATOM 955 C CA . GLY A 1 119 ? -18.034 4.135 16.181 1.00 90.38 119 GLY A CA 1
ATOM 956 C C . GLY A 1 119 ? -17.743 2.843 15.414 1.00 90.38 119 GLY A C 1
ATOM 957 O O . GLY A 1 119 ? -18.281 1.807 15.791 1.00 90.38 119 GLY A O 1
ATOM 958 N N . HIS A 1 120 ? -16.881 2.862 14.388 1.00 92.12 120 HIS A N 1
ATOM 959 C CA . HIS A 1 120 ? -16.488 1.640 13.685 1.00 92.12 120 HIS A CA 1
ATOM 960 C C . HIS A 1 120 ? -15.757 0.684 14.634 1.00 92.12 120 HIS A C 1
ATOM 962 O O . HIS A 1 120 ? -14.837 1.097 15.352 1.00 92.12 120 HIS A O 1
ATOM 968 N N . GLU A 1 121 ? -16.178 -0.580 14.629 1.00 93.50 121 GLU A N 1
ATOM 969 C CA . GLU A 1 121 ? -15.642 -1.633 15.487 1.00 93.50 121 GLU A CA 1
ATOM 970 C C . GLU A 1 121 ? -14.767 -2.600 14.696 1.00 93.50 121 GLU A C 1
ATOM 972 O O . GLU A 1 121 ? -15.125 -2.999 13.593 1.00 93.50 121 GLU A O 1
ATOM 977 N N . PHE A 1 122 ? -13.636 -2.993 15.273 1.00 91.50 122 PHE A N 1
ATOM 978 C CA . PHE A 1 122 ? -12.656 -3.861 14.623 1.00 91.50 122 PHE A CA 1
ATOM 979 C C . PHE A 1 122 ? -11.827 -4.637 15.653 1.00 91.50 122 PHE A C 1
ATOM 981 O O . PHE A 1 122 ? -11.765 -4.286 16.836 1.00 91.50 122 PHE A O 1
ATOM 988 N N . LEU A 1 123 ? -11.171 -5.701 15.203 1.00 91.44 123 LEU A N 1
ATOM 989 C CA . LEU A 1 123 ? -10.173 -6.456 15.951 1.00 91.44 123 LEU A CA 1
ATOM 990 C C . LEU A 1 123 ? -8.761 -5.969 15.599 1.00 91.44 123 LEU A C 1
ATOM 992 O O . LEU A 1 123 ? -8.524 -5.401 14.536 1.00 91.44 123 LEU A O 1
ATOM 996 N N . ASN A 1 124 ? -7.779 -6.241 16.465 1.00 90.12 124 ASN A N 1
ATOM 997 C CA . ASN A 1 124 ? -6.375 -5.963 16.126 1.00 90.12 124 ASN A CA 1
ATOM 998 C C . ASN A 1 124 ? -5.937 -6.703 14.856 1.00 90.12 124 ASN A C 1
ATOM 1000 O O . ASN A 1 124 ? -5.210 -6.123 14.059 1.00 90.12 124 ASN A O 1
ATOM 1004 N N . VAL A 1 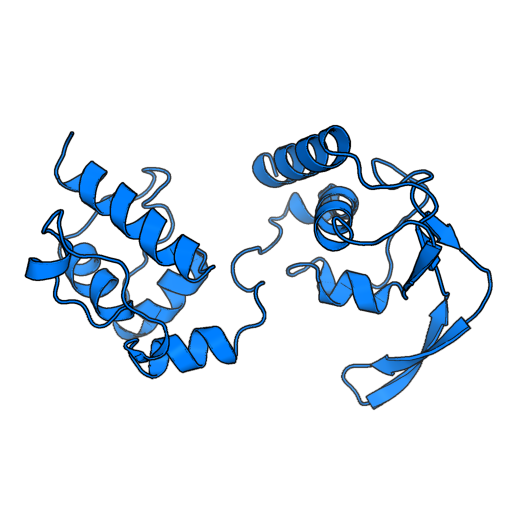125 ? -6.381 -7.952 14.673 1.00 83.69 125 VAL A N 1
ATOM 1005 C CA . VAL A 1 125 ? -6.034 -8.767 13.498 1.00 83.69 125 VAL A CA 1
ATOM 1006 C C . VAL A 1 125 ? -6.516 -8.120 12.199 1.00 83.69 125 VAL A C 1
ATOM 1008 O O . VAL A 1 125 ? -5.757 -8.070 11.238 1.00 83.69 125 VAL A O 1
ATOM 1011 N N . ASP A 1 126 ? -7.703 -7.506 12.209 1.00 84.19 126 ASP A N 1
ATOM 1012 C CA . ASP A 1 126 ? -8.249 -6.804 11.042 1.00 84.19 126 ASP A CA 1
ATOM 1013 C C . ASP A 1 126 ? -7.321 -5.668 10.605 1.00 84.19 126 ASP A C 1
ATOM 1015 O O . ASP A 1 126 ? -7.093 -5.468 9.419 1.00 84.19 126 ASP A O 1
ATOM 1019 N N . ILE A 1 127 ? -6.738 -4.946 11.567 1.00 87.69 127 ILE A N 1
ATOM 1020 C CA . ILE A 1 127 ? -5.796 -3.863 11.281 1.00 87.69 127 ILE A CA 1
ATOM 1021 C C . ILE A 1 127 ? -4.438 -4.409 10.861 1.00 87.69 127 ILE A C 1
ATOM 1023 O O . ILE A 1 127 ? -3.873 -3.908 9.897 1.00 87.69 127 ILE A O 1
ATOM 1027 N N . LEU A 1 128 ? -3.910 -5.409 11.572 1.00 84.75 128 LEU A N 1
ATOM 1028 C CA . LEU A 1 128 ? -2.609 -6.020 11.288 1.00 84.75 128 LEU A CA 1
ATOM 1029 C C . LEU A 1 128 ? -2.549 -6.572 9.861 1.00 84.75 128 LEU A C 1
ATOM 1031 O O . LEU A 1 128 ? -1.556 -6.349 9.175 1.00 84.75 128 LEU A O 1
ATOM 1035 N N . ASN A 1 129 ? -3.639 -7.176 9.386 1.00 79.75 129 ASN A N 1
ATOM 1036 C CA . ASN A 1 129 ? -3.767 -7.682 8.019 1.00 79.75 129 ASN A CA 1
ATOM 1037 C C . ASN A 1 129 ? -3.707 -6.583 6.946 1.00 79.75 129 ASN A C 1
ATOM 1039 O O . ASN A 1 129 ? -3.416 -6.878 5.792 1.00 79.75 129 ASN A O 1
ATOM 1043 N N . LEU A 1 130 ? -3.956 -5.323 7.317 1.00 78.00 130 LEU A N 1
ATOM 1044 C CA . LEU A 1 130 ? -3.840 -4.154 6.437 1.00 78.00 130 LEU A CA 1
ATOM 1045 C C . LEU A 1 130 ? -2.460 -3.485 6.515 1.00 78.00 130 LEU A C 1
ATOM 1047 O O . LEU A 1 130 ? -2.228 -2.465 5.863 1.00 78.00 130 LEU A O 1
ATOM 1051 N N . LEU A 1 131 ? -1.564 -3.978 7.374 1.00 79.38 131 LEU A N 1
ATOM 1052 C CA . LEU A 1 131 ? -0.224 -3.425 7.518 1.00 79.38 131 LEU A CA 1
ATOM 1053 C C . LEU A 1 131 ? 0.756 -4.156 6.600 1.00 79.38 131 LEU A C 1
ATOM 1055 O O . LEU A 1 131 ? 0.574 -5.327 6.280 1.00 79.38 131 LEU A O 1
ATOM 1059 N N . PRO A 1 132 ? 1.853 -3.507 6.198 1.00 74.25 132 PRO A N 1
ATOM 1060 C CA . PRO A 1 132 ? 2.876 -4.196 5.437 1.00 74.25 132 PRO A CA 1
ATOM 1061 C C . PRO A 1 132 ? 3.790 -5.055 6.327 1.00 74.25 132 PRO A C 1
ATOM 1063 O O . PRO A 1 132 ? 3.974 -4.752 7.509 1.00 74.25 132 PRO A O 1
ATOM 1066 N N . PRO A 1 133 ? 4.477 -6.066 5.772 1.00 69.75 133 PRO A N 1
ATOM 1067 C CA . PRO A 1 133 ? 5.517 -6.794 6.492 1.00 69.75 133 PRO A CA 1
ATOM 1068 C C . PRO A 1 133 ? 6.668 -5.897 6.990 1.00 69.75 133 PRO A C 1
ATOM 1070 O O . PRO A 1 133 ? 7.065 -4.969 6.278 1.00 69.75 133 PRO A O 1
ATOM 1073 N N . PRO A 1 134 ? 7.246 -6.169 8.181 1.00 73.94 134 PRO A N 1
ATOM 1074 C CA . PRO A 1 134 ? 6.871 -7.221 9.140 1.00 73.94 134 PRO A CA 1
ATOM 1075 C C . PRO A 1 134 ? 5.766 -6.796 10.130 1.00 73.94 134 PRO A C 1
ATOM 1077 O O . PRO A 1 134 ? 5.496 -7.510 11.091 1.00 73.94 134 PRO A O 1
ATOM 1080 N N . LEU A 1 135 ? 5.143 -5.623 9.957 1.00 80.38 135 LEU A N 1
ATOM 1081 C CA . LEU A 1 135 ? 4.148 -5.105 10.903 1.00 80.38 135 LEU A CA 1
ATOM 1082 C C . LEU A 1 135 ? 2.887 -5.972 10.960 1.00 80.38 135 LEU A C 1
ATOM 1084 O O . LEU A 1 135 ? 2.304 -6.102 12.033 1.00 80.38 135 LEU A O 1
ATOM 1088 N N . ASN A 1 136 ? 2.500 -6.597 9.847 1.00 78.50 136 ASN A N 1
ATOM 1089 C CA . ASN A 1 136 ? 1.386 -7.549 9.815 1.00 78.50 136 ASN A CA 1
ATOM 1090 C C . ASN A 1 136 ? 1.622 -8.824 10.631 1.00 78.50 136 ASN A C 1
ATOM 1092 O O . ASN A 1 136 ? 0.664 -9.493 10.993 1.00 78.50 136 ASN A O 1
ATOM 1096 N N . GLN A 1 137 ? 2.874 -9.148 10.958 1.00 79.44 137 GLN A N 1
ATOM 1097 C CA . GLN A 1 137 ? 3.224 -10.298 11.796 1.00 79.44 137 GLN A CA 1
ATOM 1098 C C . GLN A 1 137 ? 3.253 -9.953 13.292 1.00 79.44 137 GLN A C 1
ATOM 1100 O O . GLN A 1 137 ? 3.554 -10.810 14.124 1.00 79.44 137 GLN A O 1
ATOM 1105 N N . ALA A 1 138 ? 2.986 -8.697 13.667 1.00 82.00 138 ALA A N 1
ATOM 1106 C CA . ALA A 1 138 ? 2.948 -8.314 15.070 1.00 82.00 138 ALA A CA 1
ATOM 1107 C C . ALA A 1 138 ? 1.769 -8.983 15.789 1.00 82.00 138 ALA A C 1
ATOM 1109 O O . ALA A 1 138 ? 0.685 -9.135 15.243 1.00 82.00 138 ALA A O 1
ATOM 1110 N N . THR A 1 139 ? 1.953 -9.330 17.062 1.00 79.81 139 THR A N 1
ATOM 1111 C CA . THR A 1 139 ? 0.903 -9.977 17.866 1.00 79.81 139 THR A CA 1
ATOM 1112 C C . THR A 1 139 ? -0.132 -8.992 18.411 1.00 79.81 139 THR A C 1
ATOM 1114 O O . THR A 1 139 ? -1.211 -9.394 18.844 1.00 79.81 139 THR A O 1
ATOM 1117 N N . SER A 1 140 ? 0.189 -7.694 18.451 1.00 85.44 140 SER A N 1
ATOM 1118 C CA . SER A 1 140 ? -0.690 -6.664 19.008 1.00 85.44 140 SER A CA 1
ATOM 1119 C C . SER A 1 140 ? -0.331 -5.249 18.545 1.00 85.44 140 SER A C 1
ATOM 1121 O O . SER A 1 140 ? 0.773 -4.988 18.064 1.00 85.44 140 SER A O 1
ATOM 1123 N N . ILE A 1 141 ? -1.277 -4.322 18.729 1.00 89.06 141 ILE A N 1
ATOM 1124 C CA . ILE A 1 141 ? -1.115 -2.887 18.471 1.00 89.06 141 ILE A CA 1
ATOM 1125 C C . ILE A 1 141 ? -1.203 -2.123 19.798 1.00 89.06 141 ILE A C 1
ATOM 1127 O O . ILE A 1 141 ? -2.154 -2.273 20.569 1.00 89.06 141 ILE A O 1
ATOM 1131 N N . THR A 1 142 ? -0.226 -1.251 20.061 1.00 88.38 142 THR A N 1
ATOM 1132 C CA . THR A 1 142 ? -0.196 -0.421 21.276 1.00 88.38 142 THR A CA 1
ATOM 1133 C C . THR A 1 142 ? -1.025 0.854 21.102 1.00 88.38 142 THR A C 1
ATOM 1135 O O . THR A 1 142 ? -0.513 1.903 20.717 1.00 88.38 142 THR A O 1
ATOM 1138 N N . TRP A 1 143 ? -2.310 0.790 21.454 1.00 89.31 143 TRP A N 1
ATOM 1139 C CA . TRP A 1 143 ? -3.264 1.904 21.304 1.00 89.31 143 TRP A CA 1
ATOM 1140 C C . TRP A 1 143 ? -3.072 3.082 22.272 1.00 89.31 143 TRP A C 1
ATOM 1142 O O . TRP A 1 143 ? -3.579 4.177 22.036 1.00 89.31 143 TRP A O 1
ATOM 1152 N N . LYS A 1 144 ? -2.367 2.884 23.393 1.00 85.56 144 LYS A N 1
ATOM 1153 C CA . LYS A 1 144 ? -2.276 3.889 24.473 1.00 85.56 144 LYS A CA 1
ATOM 1154 C C . LYS A 1 144 ? -1.181 4.946 24.266 1.00 85.56 144 LYS A C 1
ATOM 1156 O O . LYS A 1 144 ? -1.120 5.902 25.038 1.00 85.56 144 LYS A O 1
ATOM 1161 N N . ASN A 1 145 ? -0.351 4.804 23.230 1.00 80.31 145 ASN A N 1
ATOM 1162 C CA . ASN A 1 145 ? 0.868 5.593 23.047 1.00 80.31 145 ASN A CA 1
ATOM 1163 C C . ASN A 1 145 ? 0.926 6.281 21.674 1.00 80.31 145 ASN A C 1
ATOM 1165 O O . ASN A 1 145 ? 0.279 5.864 20.713 1.00 80.31 145 ASN A O 1
ATOM 1169 N N . GLY A 1 146 ? 1.762 7.319 21.581 1.00 85.69 146 GLY A N 1
ATOM 1170 C CA . GLY A 1 146 ? 2.086 7.985 20.318 1.00 85.69 146 GLY A CA 1
ATOM 1171 C C . GLY A 1 146 ? 0.865 8.574 19.610 1.00 85.69 146 GLY A C 1
ATOM 1172 O O . GLY A 1 146 ? -0.024 9.129 20.252 1.00 85.69 146 GLY A O 1
ATOM 1173 N N . LEU A 1 147 ? 0.832 8.444 18.280 1.00 88.81 147 LEU A N 1
ATOM 1174 C CA . LEU A 1 147 ? -0.234 9.002 17.442 1.00 88.81 147 LEU A CA 1
ATOM 1175 C C . LEU A 1 147 ? -1.598 8.322 17.646 1.00 88.81 147 LEU A C 1
ATOM 1177 O O . LEU A 1 147 ? -2.621 8.924 17.345 1.00 88.81 147 LEU A O 1
ATOM 1181 N N . LEU A 1 148 ? -1.625 7.093 18.174 1.00 90.94 148 LEU A N 1
ATOM 1182 C CA . LEU A 1 148 ? -2.863 6.342 18.414 1.00 90.94 148 LEU A CA 1
ATOM 1183 C C . LEU A 1 148 ? -3.557 6.729 19.724 1.00 90.94 148 LEU A C 1
ATOM 1185 O O . LEU A 1 148 ? -4.712 6.354 19.947 1.00 90.94 148 LEU A O 1
ATOM 1189 N N . LYS A 1 149 ? -2.865 7.474 20.597 1.00 91.69 149 LYS A N 1
ATOM 1190 C CA . LYS A 1 149 ? -3.342 7.790 21.942 1.00 91.69 149 LYS A CA 1
ATOM 1191 C C . LYS A 1 149 ? -4.692 8.507 21.884 1.00 91.69 149 LYS A C 1
ATOM 1193 O O . LYS A 1 149 ? -4.798 9.653 21.455 1.00 91.69 149 LYS A O 1
ATOM 1198 N N . GLY A 1 150 ? -5.721 7.833 22.392 1.00 90.75 150 GLY A N 1
ATOM 1199 C CA . GLY A 1 150 ? -7.074 8.378 22.490 1.00 90.75 150 GLY A CA 1
ATOM 1200 C C . GLY A 1 150 ? -7.872 8.375 21.184 1.00 90.75 150 GLY A C 1
ATOM 1201 O O . GLY A 1 150 ? -8.968 8.931 21.185 1.00 90.75 150 GLY A O 1
ATOM 1202 N N . LEU A 1 151 ? -7.363 7.766 20.104 1.00 92.94 151 LEU A N 1
ATOM 1203 C CA . LEU A 1 151 ? -8.148 7.514 18.888 1.00 92.94 151 LEU A CA 1
ATOM 1204 C C . LEU A 1 151 ? -9.110 6.345 19.064 1.00 92.94 151 LEU A C 1
ATOM 1206 O O . LEU A 1 151 ? -10.208 6.361 18.521 1.00 92.94 151 LEU A O 1
ATOM 1210 N N . VAL A 1 152 ? -8.691 5.333 19.820 1.00 93.19 152 VAL A N 1
ATOM 1211 C CA . VAL A 1 152 ? -9.374 4.044 19.917 1.00 93.19 152 VAL A CA 1
ATOM 1212 C C . VAL A 1 152 ? -9.590 3.679 21.378 1.00 93.19 152 VAL A C 1
ATOM 1214 O O . VAL A 1 152 ? -8.731 3.923 22.230 1.00 93.19 152 VAL A O 1
ATOM 1217 N N . LYS A 1 153 ? -10.741 3.073 21.668 1.00 93.75 153 LYS A N 1
ATOM 1218 C CA . LYS A 1 153 ? -11.083 2.543 22.989 1.00 93.75 153 LYS A CA 1
ATOM 1219 C C . LYS A 1 153 ? -11.336 1.041 22.886 1.00 93.75 153 LYS A C 1
ATOM 1221 O O . LYS A 1 153 ? -11.992 0.585 21.956 1.00 93.75 153 LYS A O 1
ATOM 1226 N N . SER A 1 154 ? -10.833 0.278 23.855 1.00 91.38 154 SER A N 1
ATOM 1227 C CA . SER A 1 154 ? -11.267 -1.111 24.025 1.00 91.38 154 SER A CA 1
ATOM 1228 C C . SER A 1 154 ? -12.696 -1.139 24.561 1.00 91.38 154 SER A C 1
ATOM 1230 O O . SER A 1 154 ? -13.028 -0.415 25.503 1.00 91.38 154 SER A O 1
ATOM 1232 N N . THR A 1 155 ? -13.529 -1.994 23.978 1.00 90.00 155 THR A N 1
ATOM 1233 C CA . THR A 1 155 ? -14.908 -2.207 24.434 1.00 90.00 155 THR A CA 1
ATOM 1234 C C . THR A 1 155 ? -15.009 -3.212 25.583 1.00 90.00 155 THR A C 1
ATOM 1236 O O . THR A 1 155 ? -16.096 -3.397 26.121 1.00 90.00 155 THR A O 1
ATOM 1239 N N . ASN A 1 156 ? -13.911 -3.895 25.939 1.00 89.06 156 ASN A N 1
ATOM 1240 C CA . ASN A 1 156 ? -13.885 -5.089 26.799 1.00 89.06 156 ASN A CA 1
ATOM 1241 C C . ASN A 1 156 ? -14.765 -6.259 26.310 1.00 89.06 156 ASN A C 1
ATOM 1243 O O . ASN A 1 156 ? -14.932 -7.244 27.029 1.00 89.06 156 ASN A O 1
ATOM 1247 N N . ARG A 1 157 ? -15.311 -6.183 25.090 1.00 94.31 157 ARG A N 1
ATOM 1248 C CA . ARG A 1 157 ? -16.015 -7.284 24.429 1.00 94.31 157 ARG A CA 1
ATOM 1249 C C . ARG A 1 157 ? -15.040 -8.076 23.569 1.00 94.31 157 ARG A C 1
ATOM 1251 O O . ARG A 1 157 ? -14.022 -7.547 23.120 1.00 94.31 157 ARG A O 1
ATOM 1258 N N . PHE A 1 158 ? -15.365 -9.340 23.336 1.00 93.50 158 PHE A N 1
ATOM 1259 C CA . PHE A 1 158 ? -14.548 -10.249 22.541 1.00 93.50 158 PHE A CA 1
ATOM 1260 C C . PHE A 1 158 ? -15.379 -10.865 21.423 1.00 93.50 158 PHE A C 1
ATOM 1262 O O . PHE A 1 158 ? -16.560 -11.145 21.622 1.00 93.50 158 PHE A O 1
ATOM 1269 N N . LYS A 1 159 ? -14.743 -11.112 20.281 1.00 92.12 159 LYS A N 1
ATOM 1270 C CA . LYS A 1 159 ? -15.314 -11.829 19.141 1.00 92.12 159 LYS A CA 1
ATOM 1271 C C . LYS A 1 159 ? -14.391 -12.978 18.753 1.00 92.12 159 LYS A C 1
ATOM 1273 O O . LYS A 1 159 ? -13.169 -12.848 18.850 1.00 92.12 159 LYS A O 1
ATOM 1278 N N . GLU A 1 160 ? -14.974 -14.094 18.344 1.00 93.50 160 GLU A N 1
ATOM 1279 C CA . GLU A 1 160 ? -14.223 -15.201 17.760 1.00 93.50 160 GLU A CA 1
ATOM 1280 C C . GLU A 1 160 ? -13.869 -14.907 16.302 1.00 93.50 160 GLU A C 1
ATOM 1282 O O . GLU A 1 160 ? -14.643 -14.284 15.571 1.00 93.50 160 GLU A O 1
ATOM 1287 N N . TYR A 1 161 ? -12.680 -15.336 15.896 1.00 86.25 161 TYR A N 1
ATOM 1288 C CA . TYR A 1 161 ? -12.201 -15.269 14.523 1.00 86.25 161 TYR A CA 1
ATOM 1289 C C . TYR A 1 161 ? -11.352 -16.504 14.209 1.00 86.25 161 TYR A C 1
ATOM 1291 O O . TYR A 1 161 ? -10.841 -17.166 15.115 1.00 86.25 161 TYR A O 1
ATOM 1299 N N . LYS A 1 162 ? -11.231 -16.818 12.921 1.00 84.19 162 LYS A N 1
ATOM 1300 C CA . LYS A 1 162 ? -10.345 -17.857 12.392 1.00 84.19 162 LYS A CA 1
ATOM 1301 C C . LYS A 1 162 ? -9.014 -17.205 12.027 1.00 84.19 162 LYS A C 1
ATOM 1303 O O . LYS A 1 162 ? -9.028 -16.167 11.369 1.00 84.19 162 LYS A O 1
ATOM 1308 N N . ASP A 1 163 ? -7.900 -17.768 12.480 1.00 77.88 163 ASP A N 1
ATOM 1309 C CA . ASP A 1 163 ? -6.577 -17.350 12.007 1.00 77.88 163 ASP A CA 1
ATOM 1310 C C . ASP A 1 163 ? -6.198 -18.050 10.689 1.00 77.88 163 ASP A C 1
ATOM 1312 O O . ASP A 1 163 ? -6.965 -18.852 10.151 1.00 77.88 163 ASP A O 1
ATOM 1316 N N . ASP A 1 164 ? -5.002 -17.757 10.174 1.00 72.25 164 ASP A N 1
ATOM 1317 C CA . ASP A 1 164 ? -4.483 -18.313 8.915 1.00 72.25 164 ASP A CA 1
ATOM 1318 C C . ASP A 1 164 ? -4.326 -19.849 8.931 1.00 72.25 164 ASP A C 1
ATOM 1320 O O . ASP A 1 164 ? -4.100 -20.461 7.889 1.00 72.25 164 ASP A O 1
ATOM 1324 N N . ARG A 1 165 ? -4.422 -20.487 10.105 1.00 79.31 165 ARG A N 1
ATOM 1325 C CA . ARG A 1 165 ? -4.375 -21.947 10.290 1.00 79.31 165 ARG A CA 1
ATOM 1326 C C . ARG A 1 165 ? -5.760 -22.547 10.537 1.00 79.31 165 ARG A C 1
ATOM 1328 O O . ARG A 1 165 ? -5.864 -23.695 10.955 1.00 79.31 165 ARG A O 1
ATOM 1335 N N . GLU A 1 166 ? -6.813 -21.762 10.319 1.00 80.31 166 GLU A N 1
ATOM 1336 C CA . GLU A 1 166 ? -8.205 -22.086 10.629 1.00 80.31 166 GLU A CA 1
ATOM 1337 C C . GLU A 1 166 ? -8.478 -22.396 12.113 1.00 80.31 166 GLU A C 1
ATOM 1339 O O . GLU A 1 166 ? -9.532 -22.956 12.460 1.00 80.31 166 GLU A O 1
ATOM 1344 N N . GLU A 1 167 ? -7.580 -21.993 13.014 1.00 85.25 167 GLU A N 1
ATOM 1345 C CA . GLU A 1 167 ? -7.784 -22.145 14.447 1.00 85.25 167 GLU A CA 1
ATOM 1346 C C . GLU A 1 167 ? -8.723 -21.052 14.959 1.00 85.25 167 GLU A C 1
ATOM 1348 O O . GLU A 1 167 ? -8.640 -19.882 14.580 1.00 85.25 167 GLU A O 1
ATOM 1353 N N . THR A 1 168 ? -9.630 -21.428 15.862 1.00 91.00 168 THR A N 1
ATOM 1354 C CA . THR A 1 168 ? -10.531 -20.457 16.491 1.00 91.00 168 THR A CA 1
ATOM 1355 C C . THR A 1 168 ? -9.773 -19.689 17.567 1.00 91.00 168 THR A C 1
ATOM 1357 O O . THR A 1 168 ? -9.281 -20.265 18.539 1.00 91.00 168 THR A O 1
ATOM 1360 N N . LYS A 1 169 ? -9.696 -18.369 17.407 1.00 89.62 169 LYS A N 1
ATOM 1361 C CA . LYS A 1 169 ? -9.090 -17.433 18.356 1.00 89.62 169 LYS A CA 1
ATOM 1362 C C . LYS A 1 169 ? -10.136 -16.440 18.844 1.00 89.62 169 LYS A C 1
ATOM 1364 O O . LYS A 1 169 ? -11.124 -16.162 18.172 1.00 89.62 169 LYS A O 1
ATOM 1369 N N . ARG A 1 170 ? -9.902 -15.854 20.021 1.00 91.88 170 ARG A N 1
ATOM 1370 C CA . ARG A 1 170 ? -10.709 -14.743 20.551 1.00 91.88 170 ARG A CA 1
ATOM 1371 C C . ARG A 1 170 ? -9.925 -13.444 20.463 1.00 91.88 170 ARG A C 1
ATOM 1373 O O . ARG A 1 170 ? -8.805 -13.352 20.955 1.00 91.88 170 ARG A O 1
ATOM 1380 N N . GLY A 1 171 ? -10.533 -12.437 19.848 1.00 89.81 171 GLY A N 1
ATOM 1381 C CA . GLY A 1 171 ? -9.993 -11.088 19.718 1.00 89.81 171 GLY A CA 1
ATOM 1382 C C . GLY A 1 171 ? -10.820 -10.089 20.516 1.00 89.81 171 GLY A C 1
ATOM 1383 O O . GLY A 1 171 ? -12.042 -10.198 20.582 1.00 89.81 171 GLY A O 1
ATOM 1384 N N . MET A 1 172 ? -10.158 -9.111 21.130 1.00 93.25 172 MET A N 1
ATOM 1385 C CA . MET A 1 172 ? -10.825 -7.979 21.775 1.00 93.25 172 MET A CA 1
ATOM 1386 C C . MET A 1 172 ? -11.345 -7.004 20.715 1.00 93.25 172 MET A C 1
ATOM 1388 O O . MET A 1 172 ? -10.619 -6.674 19.778 1.00 93.25 172 MET A O 1
ATOM 1392 N N . ILE A 1 173 ? -12.575 -6.527 20.894 1.00 94.12 173 ILE A N 1
ATOM 1393 C CA . ILE A 1 173 ? -13.199 -5.532 20.022 1.00 94.12 173 ILE A CA 1
ATOM 1394 C C . ILE A 1 173 ? -12.760 -4.133 20.457 1.00 94.12 173 ILE A C 1
ATOM 1396 O O . ILE A 1 173 ? -12.898 -3.745 21.626 1.00 94.12 173 ILE A O 1
ATOM 1400 N N . TYR A 1 174 ? -12.278 -3.364 19.491 1.00 95.00 174 TYR A N 1
ATOM 1401 C CA . TYR A 1 174 ? -11.911 -1.965 19.620 1.00 95.00 174 TYR A CA 1
ATOM 1402 C C . TYR A 1 174 ? -12.883 -1.092 18.836 1.00 95.00 174 TYR A C 1
ATOM 1404 O O . TYR A 1 174 ? -13.399 -1.516 17.808 1.00 95.00 174 TYR A O 1
ATOM 1412 N N . THR A 1 175 ? -13.093 0.138 19.301 1.00 95.81 175 THR A N 1
ATOM 1413 C CA . THR A 1 175 ? -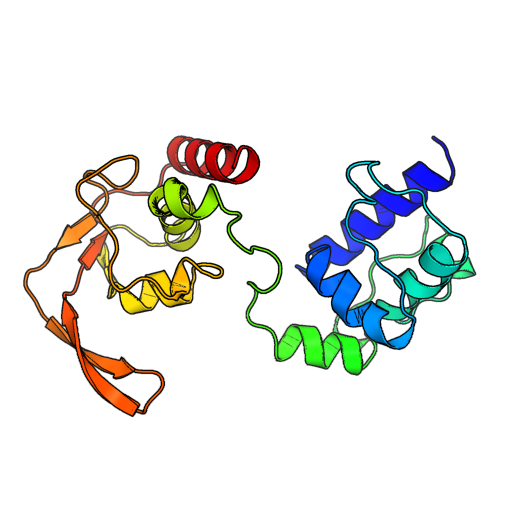13.943 1.124 18.626 1.00 95.81 175 THR A CA 1
ATOM 1414 C C . THR A 1 175 ? -13.166 2.408 18.387 1.00 95.81 175 THR A C 1
ATOM 1416 O O . THR A 1 175 ? -12.500 2.917 19.299 1.00 95.81 175 THR A O 1
ATOM 1419 N N . LEU A 1 176 ? -13.282 2.966 17.182 1.00 94.38 176 LEU A N 1
ATOM 1420 C CA . LEU A 1 176 ? -12.751 4.290 16.873 1.00 94.38 176 LEU A CA 1
ATOM 1421 C C . LEU A 1 176 ? -13.597 5.368 17.567 1.00 94.38 176 LEU A C 1
ATOM 1423 O O . LEU A 1 176 ? -14.782 5.511 17.283 1.00 94.38 176 LEU A O 1
ATOM 1427 N N . VAL A 1 177 ? -13.000 6.137 18.478 1.00 95.19 177 VAL A N 1
ATOM 1428 C CA . VAL A 1 177 ? -13.691 7.185 19.256 1.00 95.19 177 VAL A CA 1
ATOM 1429 C C . VAL A 1 177 ? -13.384 8.602 18.772 1.00 95.19 177 VAL A C 1
ATOM 1431 O O . VAL A 1 177 ? -14.066 9.542 19.172 1.00 95.19 177 VAL A O 1
ATOM 1434 N N . LYS A 1 178 ? -12.373 8.771 17.912 1.00 93.12 178 LYS A N 1
ATOM 1435 C CA . LYS A 1 178 ? -12.036 10.049 17.271 1.00 93.12 178 LYS A CA 1
ATOM 1436 C C . LYS A 1 178 ? -11.717 9.840 15.792 1.00 93.12 178 LYS A C 1
ATOM 1438 O O . LYS A 1 178 ? -11.099 8.829 15.463 1.00 93.12 178 LYS A O 1
ATOM 1443 N N . PRO A 1 179 ? -12.087 10.786 14.914 1.00 90.81 179 PRO A N 1
ATOM 1444 C CA . PRO A 1 179 ? -11.754 10.688 13.502 1.00 90.81 179 PRO A CA 1
ATOM 1445 C C . PRO A 1 179 ? -10.242 10.812 13.286 1.00 90.81 179 PRO A C 1
ATOM 1447 O O . PRO A 1 179 ? -9.540 11.495 14.039 1.00 90.81 179 PRO A O 1
ATOM 1450 N N . VAL A 1 180 ? -9.751 10.189 12.217 1.00 89.75 180 VAL A N 1
ATOM 1451 C CA . VAL A 1 180 ? -8.406 10.460 11.706 1.00 89.75 180 VAL A CA 1
ATOM 1452 C C . VAL A 1 180 ? -8.454 11.788 10.957 1.00 89.75 180 VAL A C 1
ATOM 1454 O O . VAL A 1 180 ? -9.003 11.862 9.861 1.00 89.75 180 VAL A O 1
ATOM 1457 N N . THR A 1 181 ? -7.919 12.851 11.558 1.00 91.00 181 THR A N 1
ATOM 1458 C CA . THR A 1 181 ? -7.914 14.171 10.915 1.00 91.00 181 THR A CA 1
ATOM 1459 C C . THR A 1 181 ? -6.878 14.234 9.783 1.00 91.00 181 THR A C 1
ATOM 1461 O O . THR A 1 181 ? -5.895 13.481 9.815 1.00 91.00 181 THR A O 1
ATOM 1464 N N . PRO A 1 182 ? -7.045 15.129 8.791 1.00 86.56 182 PRO A N 1
ATOM 1465 C CA . PRO A 1 182 ? -6.062 15.316 7.726 1.00 86.56 182 PRO A CA 1
ATOM 1466 C C . PRO A 1 182 ? -4.651 15.614 8.251 1.00 86.56 182 PRO A C 1
ATOM 1468 O O . PRO A 1 182 ? -3.688 15.035 7.756 1.00 86.56 182 PRO A O 1
ATOM 1471 N N . GLU A 1 183 ? -4.516 16.423 9.306 1.00 89.00 183 GLU A N 1
ATOM 1472 C CA . GLU A 1 183 ? -3.221 16.772 9.909 1.00 89.00 183 GLU A CA 1
ATOM 1473 C C . GLU A 1 183 ? -2.561 15.551 10.560 1.00 89.00 183 GLU A C 1
ATOM 1475 O O . GLU A 1 183 ? -1.345 15.352 10.489 1.00 89.00 183 GLU A O 1
ATOM 1480 N N . LEU A 1 184 ? -3.372 14.710 11.206 1.00 88.69 184 LEU A N 1
ATOM 1481 C CA . LEU A 1 184 ? -2.907 13.478 11.824 1.00 88.69 184 LEU A CA 1
ATOM 1482 C C . LEU A 1 184 ? -2.454 12.464 10.765 1.00 88.69 184 LEU A C 1
ATOM 1484 O O . LEU A 1 184 ? -1.416 11.819 10.941 1.00 88.69 184 LEU A O 1
ATOM 1488 N N . LEU A 1 185 ? -3.202 12.352 9.664 1.00 84.38 185 LEU A N 1
ATOM 1489 C CA . LEU A 1 185 ? -2.839 11.519 8.522 1.00 84.38 185 LEU A CA 1
ATOM 1490 C C . LEU A 1 185 ? -1.553 12.023 7.859 1.00 84.38 185 LEU A C 1
ATOM 1492 O O . LEU A 1 185 ? -0.644 11.233 7.624 1.00 84.38 185 LEU A O 1
ATOM 1496 N N . GLU A 1 186 ? -1.429 13.326 7.620 1.00 84.44 186 GLU A N 1
ATOM 1497 C CA . GLU A 1 186 ? -0.226 13.927 7.040 1.00 84.44 186 GLU A CA 1
ATO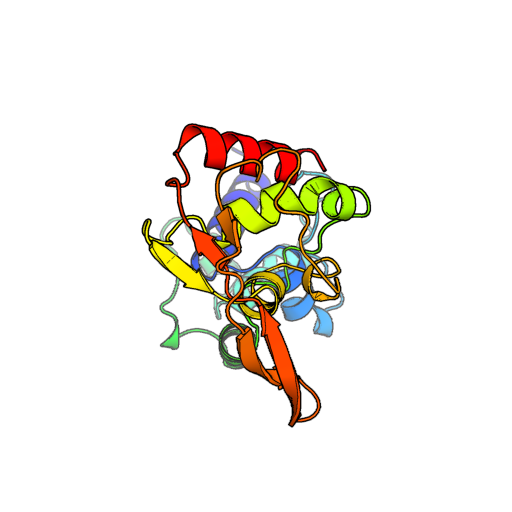M 1498 C C . GLU A 1 186 ? 1.006 13.671 7.923 1.00 84.44 186 GLU A C 1
ATOM 1500 O O . GLU A 1 186 ? 2.066 13.275 7.434 1.00 84.44 186 GLU A O 1
ATOM 1505 N N . LYS A 1 187 ? 0.864 13.817 9.247 1.00 86.69 187 LYS A N 1
ATOM 1506 C CA . LYS A 1 187 ? 1.931 13.504 10.205 1.00 86.69 187 LYS A CA 1
ATOM 1507 C C . LYS A 1 187 ? 2.332 12.028 10.159 1.00 86.69 187 LYS A C 1
ATOM 1509 O O . LYS A 1 187 ? 3.522 11.722 10.227 1.00 86.69 187 LYS A O 1
ATOM 1514 N N . ALA A 1 188 ? 1.363 11.122 10.036 1.00 85.38 188 ALA A N 1
ATOM 1515 C CA . ALA A 1 188 ? 1.627 9.695 9.891 1.00 85.38 188 ALA A CA 1
ATOM 1516 C C . ALA A 1 188 ? 2.377 9.388 8.582 1.00 85.38 188 ALA A C 1
ATOM 1518 O O . ALA A 1 188 ? 3.375 8.670 8.606 1.00 85.38 188 ALA A O 1
ATOM 1519 N N . LEU A 1 189 ? 1.961 9.978 7.460 1.00 81.19 189 LEU A N 1
ATOM 1520 C CA . LEU A 1 189 ? 2.617 9.784 6.163 1.00 81.19 189 LEU A CA 1
ATOM 1521 C C . LEU A 1 189 ? 4.059 10.313 6.167 1.00 81.19 189 LEU A C 1
ATOM 1523 O O . LEU A 1 189 ? 4.971 9.578 5.796 1.00 81.19 189 LEU A O 1
ATOM 1527 N N . LYS A 1 190 ? 4.303 11.509 6.720 1.00 81.75 190 LYS A N 1
ATOM 1528 C CA . LYS A 1 190 ? 5.666 12.058 6.878 1.00 81.75 190 LYS A CA 1
ATOM 1529 C C . LYS A 1 190 ? 6.577 11.160 7.718 1.00 81.75 190 LYS A C 1
ATOM 1531 O O . LYS A 1 190 ? 7.773 11.071 7.449 1.00 81.75 190 LYS A O 1
ATOM 1536 N N . ASN A 1 191 ? 6.042 10.510 8.753 1.00 80.69 191 ASN A N 1
ATOM 1537 C CA . ASN A 1 191 ? 6.818 9.576 9.571 1.00 80.69 191 ASN A CA 1
ATOM 1538 C C . ASN A 1 191 ? 7.178 8.298 8.806 1.00 80.69 191 ASN A C 1
ATOM 1540 O O . ASN A 1 191 ? 8.253 7.748 9.029 1.00 80.69 191 ASN A O 1
ATOM 1544 N N . ILE A 1 192 ? 6.289 7.832 7.925 1.00 75.56 192 ILE A N 1
ATOM 1545 C CA . ILE A 1 192 ? 6.529 6.672 7.062 1.00 75.56 192 ILE A CA 1
ATOM 1546 C C . ILE A 1 192 ? 7.618 6.995 6.032 1.00 75.56 192 ILE A C 1
ATOM 1548 O O . ILE A 1 192 ? 8.540 6.208 5.878 1.00 75.56 192 ILE A O 1
ATOM 1552 N N . GLU A 1 193 ? 7.566 8.168 5.399 1.00 69.31 193 GLU A N 1
ATOM 1553 C CA . GLU A 1 193 ? 8.543 8.592 4.381 1.00 69.31 193 GLU A CA 1
ATOM 1554 C C . GLU A 1 193 ? 9.954 8.846 4.939 1.00 69.31 193 GLU A C 1
ATOM 1556 O O . GLU A 1 193 ? 10.944 8.695 4.228 1.00 69.31 193 GLU A O 1
ATOM 1561 N N . LYS A 1 194 ? 10.067 9.233 6.217 1.00 60.75 194 LYS A N 1
ATOM 1562 C CA . LYS A 1 194 ? 11.357 9.471 6.894 1.00 60.75 194 LYS A CA 1
ATOM 1563 C C . LYS A 1 194 ? 12.000 8.210 7.494 1.00 60.75 194 LYS A C 1
ATOM 1565 O O . LYS A 1 194 ? 13.114 8.303 8.022 1.00 60.75 194 LYS A O 1
ATOM 1570 N N . GLY A 1 195 ? 11.284 7.083 7.517 1.00 54.16 195 GLY A N 1
ATOM 1571 C CA . GLY A 1 195 ? 11.688 5.838 8.182 1.00 54.16 195 GLY A CA 1
ATOM 1572 C C . GLY A 1 195 ? 12.311 4.837 7.229 1.00 54.16 195 GLY A C 1
ATOM 1573 O O . GLY A 1 195 ? 13.492 4.493 7.458 1.00 54.16 195 GLY A O 1
#

Nearest PDB structures (foldseek):
  6jq1-assembly1_A  TM=6.610E-01  e=1.518E+00  Deinococcus geothermalis DSM 11300
  6rnx-assembly1_B  TM=6.145E-01  e=2.370E+00  Deinococcus deserti VCD115
  5vmt-assembly2_G  TM=3.754E-01  e=8.540E+00  Neisseria gonorrhoeae NCCP11945